Protein AF-T1EKI0-F1 (afdb_monomer_lite)

Foldseek 3Di:
DAFAEEEFAQPDALFQLSLVLQLVQVVVVCVVVVHDLLRYEYEYEYDFDDFLCPVLSVLLHNYYYYPVVDPDDDDYPHYDYTDYSCNGLLVVLLVPPFHPCLVVSLVSSCVSLVHDLPDDPPVFAFEEEEAFDDFDPRDPVCVRSDDPDTDPPVVVVVVVCVVPPDCRHYDYDYYNLSVDRPSVLLVSQSRGLEYEYEDGRSLVSLSNHAAQREYEYDYDPPDDDCSSVSSCVNRNYHYHD

pLDDT: mean 92.08, std 7.94, range [56.88, 98.5]

Secondary structure (DSSP, 8-state):
--SEEEEE--S-SS-HHHHHHHHHHHHHHHHHTT--GGGEEEEE-S-----TTTHHHHHHSSEEEEGGG--S----SEEEEPPPGGGSHHHHHTTSPPPTTHHHHHHHHHHHTT--------TT-EEEEEEP------STT-TT---SS--TTHHHHHHHHHHHS-TTTEEEEEE-GGGS-HHHHHHHHHH-SEEEEESSGGGGGGGGSPTT-EEEEE--TT----HHHHHHHHTT-EEE-

Radius of gyration: 18.93 Å; chains: 1; bounding box: 52×39×53 Å

Sequence (241 aa):
IDDFTIAVTRYEYANLYHSLTDWYNAFLLKEFFNKSSFEINILLVDAHPFGALDSVWSHLFNSTERLSTIPMKTFYKNLVWGILGYNSPLGISMSGVNPPLLEEFRKFFLDAYGLNETHSHGCTKFNILLIWRRDYLAHPRNPSGTVSRKIANEVGLLNYLKLKLPSNIFAIKDSQIDAFEMRDQLKYVLWSDILVGMHGAGLTHSMFLRKNAALIELSPNYYSGDHFKAISKWRNLVYNS

Structure (mmCIF, N/CA/C/O backbone):
data_AF-T1EKI0-F1
#
_entry.id   AF-T1EKI0-F1
#
loop_
_atom_site.group_PDB
_atom_site.id
_atom_site.type_symbol
_atom_site.label_atom_id
_atom_site.label_alt_id
_atom_site.label_comp_id
_atom_site.label_asym_id
_atom_site.label_entity_id
_atom_site.label_seq_id
_atom_site.pdbx_PDB_ins_code
_atom_site.Cartn_x
_atom_site.Cartn_y
_atom_site.Cartn_z
_atom_site.occupancy
_atom_site.B_iso_or_equiv
_atom_site.auth_seq_id
_atom_site.auth_comp_id
_atom_site.auth_asym_id
_atom_site.auth_atom_id
_atom_site.pdbx_PDB_model_num
ATOM 1 N N . ILE A 1 1 ? 20.386 -8.331 -21.295 1.00 84.50 1 ILE A N 1
ATOM 2 C CA . ILE A 1 1 ? 19.235 -8.841 -20.517 1.00 84.50 1 ILE A CA 1
ATOM 3 C C . ILE A 1 1 ? 18.073 -8.978 -21.483 1.00 84.50 1 ILE A C 1
ATOM 5 O O . ILE A 1 1 ? 17.711 -7.986 -22.113 1.00 84.50 1 ILE A O 1
ATOM 9 N N . ASP A 1 2 ? 17.585 -10.206 -21.662 1.00 88.81 2 ASP A N 1
ATOM 10 C CA . ASP A 1 2 ? 16.524 -10.522 -22.630 1.00 88.81 2 ASP A CA 1
ATOM 11 C C . ASP A 1 2 ? 15.119 -10.497 -22.015 1.00 88.81 2 ASP A C 1
ATOM 13 O O . ASP A 1 2 ? 14.147 -10.247 -22.734 1.00 88.81 2 ASP A O 1
ATOM 17 N N . ASP A 1 3 ? 15.031 -10.698 -20.699 1.00 93.12 3 ASP A N 1
ATOM 18 C CA . ASP A 1 3 ? 13.796 -10.619 -19.920 1.00 93.12 3 ASP A CA 1
ATOM 19 C C . ASP A 1 3 ? 13.101 -9.260 -20.068 1.00 93.12 3 ASP A C 1
ATOM 21 O O . ASP A 1 3 ? 13.716 -8.244 -20.410 1.00 93.12 3 ASP A O 1
ATOM 25 N N . PHE A 1 4 ? 11.801 -9.233 -19.776 1.00 97.50 4 PHE A N 1
ATOM 26 C CA . PHE A 1 4 ? 11.019 -8.006 -19.810 1.00 97.50 4 PHE A CA 1
ATOM 27 C C . PHE A 1 4 ? 11.321 -7.154 -18.573 1.00 97.50 4 PHE A C 1
ATOM 29 O O . PHE A 1 4 ? 11.139 -7.602 -17.443 1.00 97.50 4 PHE A O 1
ATOM 36 N N . THR A 1 5 ? 11.772 -5.916 -18.765 1.00 98.44 5 THR A N 1
ATOM 37 C CA . THR A 1 5 ? 12.125 -5.008 -17.668 1.00 98.44 5 THR A CA 1
ATOM 38 C C . THR A 1 5 ? 11.236 -3.771 -17.660 1.00 98.44 5 THR A C 1
ATOM 40 O O . THR A 1 5 ? 11.074 -3.102 -18.680 1.00 98.44 5 THR A O 1
ATOM 43 N N . ILE A 1 6 ? 10.707 -3.425 -16.486 1.00 98.50 6 ILE A N 1
ATOM 44 C CA . ILE A 1 6 ? 10.048 -2.140 -16.240 1.00 98.50 6 ILE A CA 1
ATOM 45 C C . ILE A 1 6 ? 11.032 -1.233 -15.498 1.00 98.50 6 ILE A C 1
ATOM 47 O O . ILE A 1 6 ? 11.444 -1.542 -14.380 1.00 98.50 6 ILE A O 1
ATOM 51 N N . ALA A 1 7 ? 11.397 -0.104 -16.106 1.00 98.25 7 ALA A N 1
ATOM 52 C CA . ALA A 1 7 ? 12.155 0.953 -15.444 1.00 98.25 7 ALA A CA 1
ATOM 53 C C . ALA A 1 7 ? 11.215 1.831 -14.609 1.00 98.25 7 ALA A C 1
ATOM 55 O O . ALA A 1 7 ? 10.332 2.485 -15.160 1.00 98.25 7 ALA A O 1
ATOM 56 N N . VAL A 1 8 ? 11.408 1.877 -13.294 1.00 98.00 8 VAL A N 1
ATOM 57 C CA . VAL A 1 8 ? 10.565 2.641 -12.365 1.00 98.00 8 VAL A CA 1
ATOM 58 C C . VAL A 1 8 ? 11.377 3.767 -11.734 1.00 98.00 8 VAL A C 1
ATOM 60 O O . VAL A 1 8 ? 12.358 3.524 -11.031 1.00 98.00 8 VAL A O 1
ATOM 63 N N . THR A 1 9 ? 10.946 5.009 -11.957 1.00 96.31 9 THR A N 1
ATOM 64 C CA . THR A 1 9 ? 11.417 6.171 -11.194 1.00 96.31 9 THR A CA 1
ATOM 65 C C . THR A 1 9 ? 10.450 6.398 -10.046 1.00 96.31 9 THR A C 1
ATOM 67 O O . THR A 1 9 ? 9.369 6.952 -10.259 1.00 96.31 9 THR A O 1
ATOM 70 N N . ARG A 1 10 ? 10.816 5.972 -8.835 1.00 94.69 10 ARG A N 1
ATOM 71 C CA . ARG A 1 10 ? 9.929 6.141 -7.680 1.00 94.69 10 ARG A CA 1
ATOM 72 C C . ARG A 1 10 ? 9.761 7.618 -7.359 1.00 94.69 10 ARG A C 1
ATOM 74 O O . ARG A 1 10 ? 10.753 8.345 -7.279 1.00 94.69 10 ARG A O 1
ATOM 81 N N . TYR A 1 11 ? 8.520 8.055 -7.157 1.00 88.50 11 TYR A N 1
ATOM 82 C CA . TYR A 1 11 ? 8.247 9.436 -6.739 1.00 88.50 11 TYR A CA 1
ATOM 83 C C . TYR A 1 11 ? 8.718 9.677 -5.298 1.00 88.50 11 TYR A C 1
ATOM 85 O O . TYR A 1 11 ? 9.310 10.705 -4.981 1.00 88.50 11 TYR A O 1
ATOM 93 N N . GLU A 1 12 ? 8.476 8.691 -4.439 1.00 89.00 12 GLU A N 1
ATOM 94 C CA . GLU A 1 12 ? 8.920 8.614 -3.051 1.00 89.00 12 GLU A CA 1
ATOM 95 C C . GLU A 1 12 ? 9.099 7.108 -2.717 1.00 89.00 12 GLU A C 1
ATOM 97 O O . GLU A 1 12 ? 8.673 6.260 -3.497 1.00 89.00 12 GLU A O 1
ATOM 102 N N . TYR A 1 13 ? 9.778 6.735 -1.632 1.00 91.50 13 TYR A N 1
ATOM 103 C CA . TYR A 1 13 ? 10.206 5.358 -1.343 1.00 91.50 13 TYR A CA 1
ATOM 104 C C . TYR A 1 13 ? 9.894 4.850 0.082 1.00 91.50 13 TYR A C 1
ATOM 106 O O . TYR A 1 13 ? 10.122 3.680 0.382 1.00 91.50 13 TYR A O 1
ATOM 114 N N . ALA A 1 14 ? 9.404 5.705 0.978 1.00 91.81 14 ALA A N 1
ATOM 115 C CA . ALA A 1 14 ? 9.119 5.401 2.381 1.00 91.81 14 ALA A CA 1
ATOM 116 C C . ALA A 1 14 ? 7.665 5.701 2.795 1.00 91.81 14 ALA A C 1
ATOM 118 O O . ALA A 1 14 ? 7.200 5.277 3.851 1.00 91.81 14 ALA A O 1
ATOM 119 N N . ASN A 1 15 ? 6.926 6.428 1.967 1.00 92.88 15 ASN A N 1
ATOM 120 C CA . ASN A 1 15 ? 5.521 6.736 2.108 1.00 92.88 15 ASN A CA 1
ATOM 121 C C . ASN A 1 15 ? 4.715 5.695 1.329 1.00 92.88 15 ASN A C 1
ATOM 123 O O . ASN A 1 15 ? 4.777 5.617 0.098 1.00 92.88 15 ASN A O 1
ATOM 127 N N . LEU A 1 16 ? 3.916 4.926 2.067 1.00 94.81 16 LEU A N 1
ATOM 128 C CA . LEU A 1 16 ? 3.104 3.846 1.516 1.00 94.81 16 LEU A CA 1
ATOM 129 C C . LEU A 1 16 ? 2.145 4.304 0.408 1.00 94.81 16 LEU A C 1
ATOM 131 O O . LEU A 1 16 ? 1.933 3.555 -0.536 1.00 94.81 16 LEU A O 1
ATOM 135 N N . TYR A 1 17 ? 1.595 5.520 0.480 1.00 93.69 17 TYR A N 1
ATOM 136 C CA . TYR A 1 17 ? 0.682 6.025 -0.551 1.00 93.69 17 TYR A CA 1
ATOM 137 C C . TYR A 1 17 ? 1.385 6.151 -1.909 1.00 93.69 17 TYR A C 1
ATOM 139 O O . TYR A 1 17 ? 0.896 5.668 -2.933 1.00 93.69 17 TYR A O 1
ATOM 147 N N . HIS A 1 18 ? 2.572 6.760 -1.912 1.00 93.94 18 HIS A N 1
ATOM 148 C CA . HIS A 1 18 ? 3.363 6.934 -3.128 1.00 93.94 18 HIS A CA 1
ATOM 149 C C . HIS A 1 18 ? 3.942 5.605 -3.619 1.00 93.94 18 HIS A C 1
ATOM 151 O O . HIS A 1 18 ? 3.839 5.305 -4.804 1.00 93.94 18 HIS A O 1
ATOM 157 N N . SER A 1 19 ? 4.435 4.764 -2.708 1.00 95.62 19 SER A N 1
ATOM 158 C CA . SER A 1 19 ? 4.972 3.445 -3.067 1.00 95.62 19 SER A CA 1
ATOM 159 C C . SER A 1 19 ? 3.895 2.536 -3.672 1.00 95.62 19 SER A C 1
ATOM 161 O O . SER A 1 19 ? 4.133 1.884 -4.685 1.00 95.62 19 SER A O 1
ATOM 163 N N . LEU A 1 20 ? 2.674 2.551 -3.121 1.00 96.38 20 LEU A N 1
ATOM 164 C CA . LEU A 1 20 ? 1.544 1.798 -3.671 1.00 96.38 20 LEU A CA 1
ATOM 165 C C . LEU A 1 20 ? 1.151 2.276 -5.066 1.00 96.38 20 LEU A C 1
ATOM 167 O O . LEU A 1 20 ? 0.775 1.462 -5.907 1.00 96.38 20 LEU A O 1
ATOM 171 N N . THR A 1 21 ? 1.286 3.574 -5.327 1.00 95.62 21 THR A N 1
ATOM 172 C CA . THR A 1 21 ? 1.059 4.136 -6.657 1.00 95.62 21 THR A CA 1
ATOM 173 C C . THR A 1 21 ? 2.047 3.568 -7.679 1.00 95.62 21 THR A C 1
ATOM 175 O O . THR A 1 21 ? 1.638 3.168 -8.769 1.00 95.62 21 THR A O 1
ATOM 178 N N . ASP A 1 22 ? 3.325 3.452 -7.313 1.00 96.88 22 ASP A N 1
ATOM 179 C CA . ASP A 1 22 ? 4.353 2.876 -8.184 1.00 96.88 22 ASP A CA 1
ATOM 180 C C . ASP A 1 22 ? 4.133 1.365 -8.412 1.00 96.88 22 ASP A C 1
ATOM 182 O O . ASP A 1 22 ? 4.240 0.891 -9.547 1.00 96.88 22 ASP A O 1
ATOM 186 N N . TRP A 1 23 ? 3.744 0.606 -7.378 1.00 97.81 23 TRP A N 1
ATOM 187 C CA . TRP A 1 23 ? 3.400 -0.820 -7.515 1.00 97.81 23 TRP A CA 1
ATOM 188 C C . TRP A 1 23 ? 2.185 -1.044 -8.413 1.00 97.81 23 TRP A C 1
ATOM 190 O O . TRP A 1 23 ? 2.196 -1.927 -9.271 1.00 97.81 23 TRP A O 1
ATOM 200 N N . TYR A 1 24 ? 1.146 -0.229 -8.239 1.00 97.75 24 TYR A N 1
ATOM 201 C CA . TYR A 1 24 ? -0.057 -0.279 -9.058 1.00 97.75 24 TYR A CA 1
ATOM 202 C C . TYR A 1 24 ? 0.251 0.042 -10.524 1.00 97.75 24 TYR A C 1
ATOM 204 O O . TYR A 1 24 ? -0.196 -0.664 -11.425 1.00 97.75 24 TYR A O 1
ATOM 212 N N . ASN A 1 25 ? 1.084 1.051 -10.779 1.00 97.38 25 ASN A N 1
ATOM 213 C CA . ASN A 1 25 ? 1.516 1.398 -12.130 1.00 97.38 25 ASN A CA 1
ATOM 214 C C . ASN A 1 25 ? 2.289 0.253 -12.806 1.00 97.38 25 ASN A C 1
ATOM 216 O O . ASN A 1 25 ? 2.043 -0.047 -13.975 1.00 97.38 25 ASN A O 1
ATOM 220 N N . ALA A 1 26 ? 3.195 -0.410 -12.081 1.00 98.00 26 ALA A N 1
ATOM 221 C CA . ALA A 1 26 ? 3.914 -1.575 -12.596 1.00 98.00 26 ALA A CA 1
ATOM 222 C C . ALA A 1 26 ? 2.970 -2.760 -12.872 1.00 98.00 26 ALA A C 1
ATOM 224 O O . ALA A 1 26 ? 3.105 -3.428 -13.897 1.00 98.00 26 ALA A O 1
ATOM 225 N N . PHE A 1 27 ? 1.972 -2.981 -12.009 1.00 98.38 27 PHE A N 1
ATOM 226 C CA . PHE A 1 27 ? 0.915 -3.967 -12.241 1.00 98.38 27 PHE A CA 1
ATOM 227 C C . PHE A 1 27 ? 0.103 -3.660 -13.509 1.00 98.38 27 PHE A C 1
ATOM 229 O O . PHE A 1 27 ? -0.121 -4.551 -14.321 1.00 98.38 27 PHE A O 1
ATOM 236 N N . LEU A 1 28 ? -0.281 -2.405 -13.748 1.00 98.06 28 LEU A N 1
ATOM 237 C CA . LEU A 1 28 ? -1.000 -2.053 -14.975 1.00 98.06 28 LEU A CA 1
ATOM 238 C C . LEU A 1 28 ? -0.175 -2.343 -16.234 1.00 98.06 28 LEU A C 1
ATOM 240 O O . LEU A 1 28 ? -0.728 -2.809 -17.225 1.00 98.06 28 LEU A O 1
ATOM 244 N N . LEU A 1 29 ? 1.141 -2.111 -16.201 1.00 97.94 29 LEU A N 1
ATOM 245 C CA . LEU A 1 29 ? 2.022 -2.473 -17.314 1.00 97.94 29 LEU A CA 1
ATOM 246 C C . LEU A 1 29 ? 2.148 -3.992 -17.475 1.00 97.94 29 LEU A C 1
ATOM 248 O O . LEU A 1 29 ? 2.128 -4.475 -18.606 1.00 97.94 29 LEU A O 1
ATOM 252 N N . LYS A 1 30 ? 2.216 -4.748 -16.372 1.00 97.75 30 LYS A N 1
ATOM 253 C CA . LYS A 1 30 ? 2.151 -6.218 -16.401 1.00 97.75 30 LYS A CA 1
ATOM 254 C C . LYS A 1 30 ? 0.900 -6.690 -17.155 1.00 97.75 30 LYS A C 1
ATOM 256 O O . LYS A 1 30 ? 1.019 -7.528 -18.049 1.00 97.75 30 LYS A O 1
ATOM 261 N N . GLU A 1 31 ? -0.271 -6.155 -16.814 1.00 98.00 31 GLU A N 1
ATOM 262 C CA . GLU A 1 31 ? -1.535 -6.508 -17.474 1.00 98.00 31 GLU A CA 1
ATOM 263 C C . GLU A 1 31 ? -1.562 -6.046 -18.936 1.00 98.00 31 GLU A C 1
ATOM 265 O O . GLU A 1 31 ? -1.892 -6.825 -19.827 1.00 98.00 31 GLU A O 1
ATOM 270 N N . PHE A 1 32 ? -1.139 -4.810 -19.210 1.00 97.38 32 PHE A N 1
ATOM 271 C CA . PHE A 1 32 ? -1.131 -4.235 -20.557 1.00 97.38 32 PHE A CA 1
ATOM 272 C C . PHE A 1 32 ? -0.269 -5.035 -21.542 1.00 97.38 32 PHE A C 1
ATOM 274 O O . PHE A 1 32 ? -0.680 -5.276 -22.675 1.00 97.38 32 PHE A O 1
ATOM 281 N N . PHE A 1 33 ? 0.915 -5.476 -21.111 1.00 97.44 33 PHE A N 1
ATOM 282 C CA . PHE A 1 33 ? 1.812 -6.296 -21.929 1.00 97.44 33 PHE A CA 1
ATOM 283 C C . PHE A 1 33 ? 1.509 -7.799 -21.855 1.00 97.44 33 PHE A C 1
ATOM 285 O O . PHE A 1 33 ? 2.233 -8.587 -22.467 1.00 97.44 33 PHE A O 1
ATOM 292 N N . ASN A 1 34 ? 0.452 -8.197 -21.137 1.00 97.19 34 ASN A N 1
ATOM 293 C CA . ASN A 1 34 ? 0.035 -9.584 -20.944 1.00 97.19 34 ASN A CA 1
ATOM 294 C C . ASN A 1 34 ? 1.197 -10.490 -20.491 1.00 97.19 34 ASN A C 1
ATOM 296 O O . ASN A 1 34 ? 1.498 -11.516 -21.106 1.00 97.19 34 ASN A O 1
ATOM 300 N N . LYS A 1 35 ? 1.895 -10.061 -19.435 1.00 97.19 35 LYS A N 1
ATOM 301 C CA . LYS A 1 35 ? 3.040 -10.770 -18.853 1.00 97.19 35 LYS A CA 1
ATOM 302 C C . LYS A 1 35 ? 2.704 -11.363 -17.490 1.00 97.19 35 LYS A C 1
ATOM 304 O O . LYS A 1 35 ? 1.906 -10.815 -16.723 1.00 97.19 35 LYS A O 1
ATOM 309 N N . SER A 1 36 ? 3.339 -12.482 -17.164 1.00 96.38 36 SER A N 1
ATOM 310 C CA . SER A 1 36 ? 3.380 -12.985 -15.794 1.00 96.38 36 SER A CA 1
ATOM 311 C C . SER A 1 36 ? 4.323 -12.126 -14.951 1.00 96.38 36 SER A C 1
ATOM 313 O O . SER A 1 36 ? 5.333 -11.633 -15.449 1.00 96.38 36 SER A O 1
ATOM 315 N N . SER A 1 37 ? 4.041 -11.960 -13.658 1.00 95.62 37 SER A N 1
ATOM 316 C CA . SER A 1 37 ? 4.942 -11.233 -12.750 1.00 95.62 37 SER A CA 1
ATOM 317 C C . SER A 1 37 ? 6.329 -11.874 -12.653 1.00 95.62 37 SER A C 1
ATOM 319 O O . SER A 1 37 ? 7.324 -11.163 -12.525 1.00 95.62 37 SER A O 1
ATOM 321 N N . PHE A 1 38 ? 6.401 -13.202 -12.782 1.00 94.56 38 PHE A N 1
ATOM 322 C CA . PHE A 1 38 ? 7.649 -13.973 -12.794 1.00 94.56 38 PHE A CA 1
ATOM 323 C C . PHE A 1 38 ? 8.476 -13.788 -14.079 1.00 94.56 38 PHE A C 1
ATOM 325 O O . PHE A 1 38 ? 9.613 -14.237 -14.141 1.00 94.56 38 PHE A O 1
ATOM 332 N N . GLU A 1 39 ? 7.937 -13.116 -15.099 1.00 95.81 39 GLU A N 1
ATOM 333 C CA . GLU A 1 39 ? 8.665 -12.766 -16.329 1.00 95.81 39 GLU A CA 1
ATOM 334 C C . GLU A 1 39 ? 9.153 -11.308 -16.333 1.00 95.81 39 GLU A C 1
ATOM 336 O O . GLU A 1 39 ? 9.769 -10.866 -17.305 1.00 95.81 39 GLU A O 1
ATOM 341 N N . ILE A 1 40 ? 8.835 -10.540 -15.285 1.00 98.12 40 ILE A N 1
ATOM 342 C CA . ILE A 1 40 ? 9.085 -9.101 -15.223 1.00 98.12 40 ILE A CA 1
ATOM 343 C C . ILE A 1 40 ? 10.163 -8.797 -14.192 1.00 98.12 40 ILE A C 1
ATOM 345 O O . ILE A 1 40 ? 10.008 -9.075 -13.004 1.00 98.12 40 ILE A O 1
ATOM 349 N N . ASN A 1 41 ? 11.215 -8.128 -14.644 1.00 97.94 41 ASN A N 1
ATOM 350 C CA . ASN A 1 41 ? 12.242 -7.546 -13.793 1.00 97.94 41 ASN A CA 1
ATOM 351 C C . ASN A 1 41 ? 11.943 -6.056 -13.561 1.00 97.94 41 ASN A C 1
ATOM 353 O O . ASN A 1 41 ? 11.543 -5.340 -14.481 1.00 97.94 41 ASN A O 1
ATOM 357 N N . ILE A 1 42 ? 12.168 -5.569 -12.346 1.00 98.31 42 ILE A N 1
ATOM 358 C CA . ILE A 1 42 ? 12.040 -4.150 -12.002 1.00 98.31 42 ILE A CA 1
ATOM 359 C C . ILE A 1 42 ? 13.427 -3.521 -11.960 1.00 98.31 42 ILE A C 1
ATOM 361 O O . ILE A 1 42 ? 14.305 -3.983 -11.235 1.00 98.31 42 ILE A O 1
ATOM 365 N N . LEU A 1 43 ? 13.617 -2.440 -12.713 1.00 97.94 43 LEU A N 1
ATOM 366 C CA . LEU A 1 43 ? 14.813 -1.610 -12.648 1.00 97.94 43 LEU A CA 1
ATOM 367 C C . LEU A 1 43 ? 14.460 -0.273 -11.996 1.00 97.94 43 LEU A C 1
ATOM 369 O O . LEU A 1 43 ? 13.804 0.569 -12.603 1.00 97.94 43 LEU A O 1
ATOM 373 N N . LEU A 1 44 ? 14.910 -0.055 -10.764 1.00 97.75 44 LEU A N 1
ATOM 374 C CA . LEU A 1 44 ? 14.749 1.220 -10.072 1.00 97.75 44 LEU A CA 1
ATOM 375 C C . LEU A 1 44 ? 15.776 2.223 -10.609 1.00 97.75 44 LEU A C 1
ATOM 377 O O . LEU A 1 44 ? 16.982 2.029 -10.452 1.00 97.75 44 LEU A O 1
ATOM 381 N N . VAL A 1 45 ? 15.305 3.299 -11.236 1.00 96.69 45 VAL A N 1
ATOM 382 C CA . VAL A 1 45 ? 16.138 4.305 -11.930 1.00 96.69 45 VAL A CA 1
ATOM 383 C C . VAL A 1 45 ? 16.232 5.638 -11.173 1.00 96.69 45 VAL A C 1
ATOM 385 O O . VAL A 1 45 ? 16.501 6.686 -11.755 1.00 96.69 45 VAL A O 1
ATOM 388 N N . ASP A 1 46 ? 16.018 5.606 -9.860 1.00 94.88 46 ASP A N 1
ATOM 389 C CA . ASP A 1 46 ? 16.152 6.750 -8.955 1.00 94.88 46 ASP A CA 1
ATOM 390 C C . ASP A 1 46 ? 17.352 6.613 -7.998 1.00 94.88 46 ASP A C 1
ATOM 392 O O . ASP A 1 46 ? 18.009 5.574 -7.922 1.00 94.88 46 ASP A O 1
ATOM 396 N N . ALA A 1 47 ? 17.631 7.683 -7.247 1.00 93.94 47 ALA A N 1
ATOM 397 C CA . ALA A 1 47 ? 18.717 7.756 -6.265 1.00 93.94 47 ALA A CA 1
ATOM 398 C C . ALA A 1 47 ? 18.214 7.763 -4.805 1.00 93.94 47 ALA A C 1
ATOM 400 O O . ALA A 1 47 ? 18.875 8.304 -3.910 1.00 93.94 47 ALA A O 1
ATOM 401 N N . HIS A 1 48 ? 17.020 7.227 -4.535 1.00 93.81 48 HIS A N 1
ATOM 402 C CA . HIS A 1 48 ? 16.548 7.078 -3.160 1.00 93.81 48 HIS A CA 1
ATOM 403 C C . HIS A 1 48 ? 17.361 6.009 -2.420 1.00 93.81 48 HIS A C 1
ATOM 405 O O . HIS A 1 48 ? 17.777 5.025 -3.035 1.00 93.81 48 HIS A O 1
ATOM 411 N N . PRO A 1 49 ? 17.590 6.150 -1.103 1.00 92.00 49 PRO A N 1
ATOM 412 C CA . PRO A 1 49 ? 18.227 5.096 -0.321 1.00 92.00 49 PRO A CA 1
ATOM 413 C C . PRO A 1 49 ? 17.335 3.845 -0.229 1.00 92.00 49 PRO A C 1
ATOM 415 O O . PRO A 1 49 ? 16.220 3.807 -0.755 1.00 92.00 49 PRO A O 1
ATOM 418 N N . PHE A 1 50 ? 17.844 2.791 0.410 1.00 90.38 50 PHE A N 1
ATOM 419 C CA . PHE A 1 50 ? 17.016 1.644 0.781 1.00 90.38 50 PHE A CA 1
ATOM 420 C C . PHE A 1 50 ? 16.002 2.045 1.858 1.00 90.38 50 PHE A C 1
ATOM 422 O O . PHE A 1 50 ? 16.329 2.819 2.764 1.00 90.38 50 PHE A O 1
ATOM 429 N N . GLY A 1 51 ? 14.776 1.541 1.733 1.00 89.75 51 GLY A N 1
ATOM 430 C CA . GLY A 1 51 ? 13.669 1.809 2.652 1.00 89.75 51 GLY A CA 1
ATOM 431 C C . GLY A 1 51 ? 12.889 0.543 3.004 1.00 89.75 51 GLY A C 1
ATOM 432 O O . GLY A 1 51 ? 13.038 -0.488 2.351 1.00 89.75 51 GLY A O 1
ATOM 433 N N . ALA A 1 52 ? 12.031 0.634 4.022 1.00 90.00 52 ALA A N 1
ATOM 434 C CA . ALA A 1 52 ? 11.253 -0.502 4.534 1.00 90.00 52 ALA A CA 1
ATOM 435 C C . ALA A 1 52 ? 10.276 -1.111 3.506 1.00 90.00 52 ALA A C 1
ATOM 437 O O . ALA A 1 52 ? 9.834 -2.244 3.663 1.00 90.00 52 ALA A O 1
ATOM 438 N N . LEU A 1 53 ? 9.940 -0.370 2.448 1.00 94.69 53 LEU A N 1
ATOM 439 C CA . LEU A 1 53 ? 8.995 -0.794 1.413 1.00 94.69 53 LEU A CA 1
ATOM 440 C C . LEU A 1 53 ? 9.680 -1.427 0.188 1.00 94.69 53 LEU A C 1
ATOM 442 O O . LEU A 1 53 ? 8.994 -1.913 -0.709 1.00 94.69 53 LEU A O 1
ATOM 446 N N . ASP A 1 54 ? 11.017 -1.462 0.139 1.00 94.44 54 ASP A N 1
ATOM 447 C CA . ASP A 1 54 ? 11.753 -2.007 -1.010 1.00 94.44 54 ASP A CA 1
ATOM 448 C C . ASP A 1 54 ? 11.513 -3.510 -1.202 1.00 94.44 54 ASP A C 1
ATOM 450 O O . ASP A 1 54 ? 11.446 -3.979 -2.339 1.00 94.44 54 ASP A O 1
ATOM 454 N N . SER A 1 55 ? 11.344 -4.259 -0.106 1.00 94.94 55 SER A N 1
ATOM 455 C CA . SER A 1 55 ? 11.129 -5.711 -0.138 1.00 94.94 55 SER A CA 1
ATOM 456 C C . SER A 1 55 ? 9.848 -6.106 -0.875 1.00 94.94 55 SER A C 1
ATOM 458 O O . SER A 1 55 ? 9.732 -7.235 -1.342 1.00 94.94 55 SER A O 1
ATOM 460 N N . VAL A 1 56 ? 8.887 -5.192 -1.025 1.00 97.75 56 VAL A N 1
ATOM 461 C CA . VAL A 1 56 ? 7.629 -5.455 -1.731 1.00 97.75 56 VAL A CA 1
ATOM 462 C C . VAL A 1 56 ? 7.8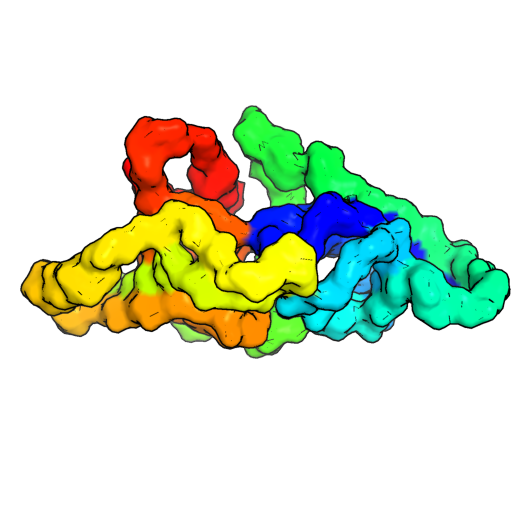71 -5.746 -3.211 1.00 97.75 56 VAL A C 1
ATOM 464 O O . VAL A 1 56 ? 7.233 -6.635 -3.768 1.00 97.75 56 VAL A O 1
ATOM 467 N N . TRP A 1 57 ? 8.831 -5.071 -3.848 1.00 97.69 57 TRP A N 1
ATOM 468 C CA . TRP A 1 57 ? 9.096 -5.258 -5.277 1.00 97.69 57 TRP A CA 1
ATOM 469 C C . TRP A 1 57 ? 9.470 -6.700 -5.630 1.00 97.69 57 TRP A C 1
ATOM 471 O O . TRP A 1 57 ? 8.951 -7.235 -6.608 1.00 97.69 57 TRP A O 1
ATOM 481 N N . SER A 1 58 ? 10.290 -7.350 -4.800 1.00 95.44 58 SER A N 1
ATOM 482 C CA . SER A 1 58 ? 10.703 -8.744 -5.003 1.00 95.44 58 SER A CA 1
ATOM 483 C C . SER A 1 58 ? 9.637 -9.772 -4.623 1.00 95.44 58 SER A C 1
ATOM 485 O O . SER A 1 58 ? 9.766 -10.936 -4.985 1.00 95.44 58 SER A O 1
ATOM 487 N N . HIS A 1 59 ? 8.585 -9.370 -3.902 1.00 96.81 59 HIS A N 1
ATOM 488 C CA . HIS A 1 59 ? 7.407 -10.218 -3.708 1.00 96.81 59 HIS A CA 1
ATOM 489 C C . HIS A 1 59 ? 6.458 -10.128 -4.908 1.00 96.81 59 HIS A C 1
ATOM 491 O O . HIS A 1 59 ? 5.846 -11.123 -5.285 1.00 96.81 59 HIS A O 1
ATOM 497 N N . LEU A 1 60 ? 6.324 -8.938 -5.503 1.00 98.25 60 LEU A N 1
ATOM 498 C CA . LEU A 1 60 ? 5.394 -8.699 -6.606 1.00 98.25 60 LEU A CA 1
ATOM 499 C C . LEU A 1 60 ? 5.936 -9.147 -7.966 1.00 98.25 60 LEU A C 1
ATOM 501 O O . LEU A 1 60 ? 5.147 -9.541 -8.820 1.00 98.25 60 LEU A O 1
ATOM 505 N N . PHE A 1 61 ? 7.247 -9.072 -8.191 1.00 98.31 61 PHE A N 1
ATOM 506 C CA . PHE A 1 61 ? 7.875 -9.302 -9.495 1.00 98.31 61 PHE A CA 1
ATOM 507 C C . PHE A 1 61 ? 9.106 -10.205 -9.380 1.00 98.31 61 PHE A C 1
ATOM 509 O O . PHE A 1 61 ? 9.636 -10.410 -8.291 1.00 98.31 61 PHE A O 1
ATOM 516 N N . ASN A 1 62 ? 9.570 -10.737 -10.514 1.00 97.44 62 ASN A N 1
ATOM 517 C CA . ASN A 1 62 ? 10.651 -11.725 -10.575 1.00 97.44 62 ASN A CA 1
ATOM 518 C C . ASN A 1 62 ? 11.943 -11.265 -9.890 1.00 97.44 62 ASN A C 1
ATOM 520 O O . ASN A 1 62 ? 12.566 -12.008 -9.136 1.00 97.44 62 ASN A O 1
ATOM 524 N N . SER A 1 63 ? 12.369 -10.038 -10.179 1.00 96.00 63 SER A N 1
ATOM 525 C CA . SER A 1 63 ? 13.577 -9.469 -9.592 1.00 96.00 63 SER A CA 1
ATOM 526 C C . SER A 1 63 ? 13.491 -7.954 -9.506 1.00 96.00 63 SER A C 1
ATOM 528 O O . SER A 1 63 ? 12.660 -7.311 -10.152 1.00 96.00 63 SER A O 1
ATOM 530 N N . THR A 1 64 ? 14.344 -7.366 -8.673 1.00 96.75 64 THR A N 1
ATOM 531 C CA . THR A 1 64 ? 14.467 -5.915 -8.542 1.00 96.75 64 THR A CA 1
ATOM 532 C C . THR A 1 64 ? 15.934 -5.542 -8.450 1.00 96.75 64 THR A C 1
ATOM 534 O O . THR A 1 64 ? 16.646 -6.012 -7.567 1.00 96.75 64 THR A O 1
ATOM 537 N N . GLU A 1 65 ? 16.372 -4.677 -9.354 1.00 95.19 65 GLU A N 1
ATOM 538 C CA . GLU A 1 65 ? 17.726 -4.142 -9.406 1.00 95.19 65 GLU A CA 1
ATOM 539 C C . GLU A 1 65 ? 17.670 -2.612 -9.382 1.00 95.19 65 GLU A C 1
ATOM 541 O O . GLU A 1 65 ? 16.689 -1.998 -9.802 1.00 95.19 65 GLU A O 1
ATOM 546 N N . ARG A 1 66 ? 18.722 -1.970 -8.874 1.00 96.19 66 ARG A N 1
ATOM 547 C CA . ARG A 1 66 ? 18.866 -0.513 -8.905 1.00 96.19 66 ARG A CA 1
ATOM 548 C C . ARG A 1 66 ? 19.850 -0.138 -10.001 1.00 96.19 66 ARG A C 1
ATOM 550 O O . ARG A 1 66 ? 20.917 -0.727 -10.108 1.00 96.19 66 ARG A O 1
ATOM 557 N N . LEU A 1 67 ? 19.552 0.912 -10.759 1.00 95.38 67 LEU A N 1
ATOM 558 C CA . LEU A 1 67 ? 20.448 1.413 -11.803 1.00 95.38 67 LEU A CA 1
ATOM 559 C C . LEU A 1 67 ? 21.856 1.710 -11.258 1.00 95.38 67 LEU A C 1
ATOM 561 O O . LEU A 1 67 ? 22.849 1.454 -11.930 1.00 95.38 67 LEU A O 1
ATOM 565 N N . SER A 1 68 ? 21.948 2.189 -10.013 1.00 93.44 68 SER A N 1
ATOM 566 C CA . SER A 1 68 ? 23.214 2.491 -9.339 1.00 93.44 68 SER A CA 1
ATOM 567 C C . SER A 1 68 ? 24.081 1.268 -9.016 1.00 93.44 68 SER A C 1
ATOM 569 O O . SER A 1 68 ? 25.243 1.448 -8.668 1.00 93.44 68 SER A O 1
ATOM 571 N N . THR A 1 69 ? 23.539 0.046 -9.061 1.00 93.69 69 THR A N 1
ATOM 572 C CA . THR A 1 69 ? 24.292 -1.186 -8.767 1.00 93.69 69 THR A CA 1
ATOM 573 C C . THR A 1 69 ? 24.826 -1.871 -10.020 1.00 93.69 69 THR A C 1
ATOM 575 O O . THR A 1 69 ? 25.585 -2.828 -9.899 1.00 93.69 69 THR A O 1
ATOM 578 N N . ILE A 1 70 ? 24.472 -1.380 -11.212 1.00 93.62 70 ILE A N 1
ATOM 579 C CA . ILE A 1 70 ? 24.894 -1.961 -12.486 1.00 93.62 70 ILE A CA 1
ATOM 580 C C . ILE A 1 70 ? 26.355 -1.558 -12.764 1.00 93.62 70 ILE A C 1
ATOM 582 O O . ILE A 1 70 ? 26.636 -0.376 -12.977 1.00 93.62 70 ILE A O 1
ATOM 586 N N . PRO A 1 71 ? 27.308 -2.510 -12.790 1.00 90.38 71 PRO A N 1
ATOM 587 C CA . PRO A 1 71 ? 28.738 -2.192 -12.789 1.00 90.38 71 PRO A CA 1
ATOM 588 C C . PRO A 1 71 ? 29.286 -1.810 -14.169 1.00 90.38 71 PRO A C 1
ATOM 590 O O . PRO A 1 71 ? 30.361 -1.223 -14.276 1.00 90.38 71 PRO A O 1
ATOM 593 N N . MET A 1 72 ? 28.584 -2.179 -15.240 1.00 93.75 72 MET A N 1
ATOM 594 C CA . MET A 1 72 ? 29.032 -1.998 -16.619 1.00 93.75 72 MET A CA 1
ATOM 595 C C . MET A 1 72 ? 27.866 -1.626 -17.528 1.00 93.75 72 MET A C 1
ATOM 597 O O . MET A 1 72 ? 26.707 -1.749 -17.153 1.00 93.75 72 MET A O 1
ATOM 601 N N . LYS A 1 73 ? 28.161 -1.170 -18.747 1.00 93.00 73 LYS A N 1
ATOM 602 C CA . LYS A 1 73 ? 27.119 -0.859 -19.732 1.00 93.00 73 LYS A CA 1
ATOM 603 C C . LYS A 1 73 ? 26.277 -2.111 -19.998 1.00 93.00 73 LYS A C 1
ATOM 605 O O . LYS A 1 73 ? 26.785 -3.083 -20.549 1.00 93.00 73 LYS A O 1
ATOM 610 N N . THR A 1 74 ? 24.997 -2.055 -19.643 1.00 93.81 74 THR A N 1
ATOM 611 C CA . THR A 1 74 ? 24.053 -3.166 -19.797 1.00 93.81 74 THR A CA 1
ATOM 612 C C . THR A 1 74 ? 23.038 -2.832 -20.880 1.00 93.81 74 THR A C 1
ATOM 614 O O . THR A 1 74 ? 22.453 -1.751 -20.891 1.00 93.81 74 THR A O 1
ATOM 617 N N . PHE A 1 75 ? 22.821 -3.775 -21.795 1.00 95.00 75 PHE A N 1
ATOM 618 C CA . PHE A 1 75 ? 21.789 -3.688 -22.823 1.00 95.00 75 PHE A CA 1
ATOM 619 C C . PHE A 1 75 ? 20.534 -4.455 -22.385 1.00 95.00 75 PHE A C 1
ATOM 621 O O . PHE A 1 75 ? 20.615 -5.637 -22.026 1.00 95.00 75 PHE A O 1
ATOM 628 N N . TYR A 1 76 ? 19.381 -3.791 -22.448 1.00 95.69 76 TYR A N 1
ATOM 629 C CA . TYR A 1 76 ? 18.065 -4.374 -22.187 1.00 95.69 76 TYR A CA 1
ATOM 630 C C . TYR A 1 76 ? 17.320 -4.516 -23.510 1.00 95.69 76 TYR A C 1
ATOM 632 O O . TYR A 1 76 ? 17.061 -3.521 -24.183 1.00 95.69 76 TYR A O 1
ATOM 640 N N . LYS A 1 77 ? 16.980 -5.751 -23.884 1.00 95.75 77 LYS A N 1
ATOM 641 C CA . LYS A 1 77 ? 16.268 -6.030 -25.136 1.00 95.75 77 LYS A CA 1
ATOM 642 C C . LYS A 1 77 ? 14.816 -5.558 -25.084 1.00 95.75 77 LYS A C 1
ATOM 644 O O . LYS A 1 77 ? 14.305 -5.052 -26.077 1.00 95.75 77 LYS A O 1
ATOM 649 N N . ASN A 1 78 ? 14.175 -5.714 -23.925 1.00 96.50 78 ASN A N 1
ATOM 650 C CA . ASN A 1 78 ? 12.784 -5.351 -23.681 1.00 96.50 78 ASN A CA 1
ATOM 651 C C . ASN A 1 78 ? 12.711 -4.458 -22.439 1.00 96.50 78 ASN A C 1
ATOM 653 O O . ASN A 1 78 ? 12.641 -4.956 -21.319 1.00 96.50 78 ASN A O 1
ATOM 657 N N . LEU A 1 79 ? 12.753 -3.141 -22.638 1.00 97.38 79 LEU A N 1
ATOM 658 C CA . LEU A 1 79 ? 12.653 -2.156 -21.563 1.00 97.38 79 LEU A CA 1
ATOM 659 C C . LEU A 1 79 ? 11.451 -1.249 -21.801 1.00 97.38 79 LEU A C 1
ATOM 661 O O . LEU A 1 79 ? 11.326 -0.656 -22.873 1.00 97.38 79 LEU A O 1
ATOM 665 N N . VAL A 1 80 ? 10.603 -1.099 -20.788 1.00 97.75 80 VAL A N 1
ATOM 666 C CA . VAL A 1 80 ? 9.496 -0.138 -20.800 1.00 97.75 80 VAL A CA 1
ATOM 667 C C . VAL A 1 80 ? 9.615 0.832 -19.636 1.00 97.75 80 VAL A C 1
ATOM 669 O O . VAL A 1 80 ? 10.054 0.467 -18.546 1.00 97.75 80 VAL A O 1
ATOM 672 N N . TRP A 1 81 ? 9.219 2.080 -19.866 1.00 97.12 81 TRP A N 1
ATOM 673 C CA . TRP A 1 81 ? 9.189 3.096 -18.822 1.00 97.12 81 TRP A CA 1
ATOM 674 C C . TRP A 1 81 ? 7.907 2.977 -18.003 1.00 97.12 81 TRP A C 1
ATOM 676 O O . TRP A 1 81 ? 6.803 2.967 -18.548 1.00 97.12 81 TRP A O 1
ATOM 686 N N . GLY A 1 82 ? 8.071 2.898 -16.686 1.00 95.75 82 GLY A N 1
ATOM 687 C CA . GLY A 1 82 ? 6.995 2.946 -15.712 1.00 95.75 82 GLY A CA 1
ATOM 688 C C . GLY A 1 82 ? 6.220 4.257 -15.789 1.00 95.75 82 GLY A C 1
ATOM 689 O O . GLY A 1 82 ? 6.782 5.322 -16.058 1.00 95.75 82 GLY A O 1
ATOM 690 N N . ILE A 1 83 ? 4.920 4.189 -15.507 1.00 93.69 83 ILE A N 1
ATOM 691 C CA . ILE A 1 83 ? 4.104 5.389 -15.317 1.00 93.69 83 ILE A CA 1
ATOM 692 C C . ILE A 1 83 ? 4.621 6.104 -14.063 1.00 93.69 83 ILE A C 1
ATOM 694 O O . ILE A 1 83 ? 4.720 5.498 -12.996 1.00 93.69 83 ILE A O 1
ATOM 698 N N . LEU A 1 84 ? 4.940 7.392 -14.183 1.00 89.12 84 LEU A N 1
ATOM 699 C CA . LEU A 1 84 ? 5.372 8.201 -13.043 1.00 89.12 84 LEU A CA 1
ATOM 700 C C . LEU A 1 84 ? 4.228 8.350 -12.035 1.00 89.12 84 LEU A C 1
ATOM 702 O O . LEU A 1 84 ? 3.081 8.536 -12.439 1.00 89.12 84 LEU A O 1
ATOM 706 N N . GLY A 1 85 ? 4.534 8.312 -10.735 1.00 82.44 85 GLY A N 1
ATOM 707 C CA . GLY A 1 85 ? 3.519 8.289 -9.674 1.00 82.44 85 GLY A CA 1
ATOM 708 C C . GLY A 1 85 ? 2.428 9.363 -9.804 1.00 82.44 85 GLY A C 1
ATOM 709 O O . GLY A 1 85 ? 1.244 9.059 -9.692 1.00 82.44 85 GLY A O 1
ATOM 710 N N . TYR A 1 86 ? 2.787 10.605 -10.143 1.00 81.44 86 TYR A N 1
ATOM 711 C CA . TYR A 1 86 ? 1.822 11.705 -10.316 1.00 81.44 86 TYR A CA 1
ATOM 712 C C . TYR A 1 86 ? 0.931 11.583 -11.567 1.00 81.44 86 TYR A C 1
ATOM 714 O O . TYR A 1 86 ? -0.132 12.193 -11.618 1.00 81.44 86 TYR A O 1
ATOM 722 N N . ASN A 1 87 ? 1.334 10.773 -12.549 1.00 89.19 87 ASN A N 1
ATOM 723 C CA . ASN A 1 87 ? 0.546 10.442 -13.740 1.00 89.19 87 ASN A CA 1
ATOM 724 C C . ASN A 1 87 ? -0.243 9.136 -13.568 1.00 89.19 87 ASN A C 1
ATOM 726 O O . ASN A 1 87 ? -0.846 8.646 -14.524 1.00 89.19 87 ASN A O 1
ATOM 730 N N . SER A 1 88 ? -0.221 8.536 -12.374 1.00 91.31 88 SER A N 1
ATOM 731 C CA . SER A 1 88 ? -0.954 7.305 -12.117 1.00 91.31 88 SER A CA 1
ATOM 732 C C . SER A 1 88 ? -2.458 7.504 -12.305 1.00 91.31 88 SER A C 1
ATOM 734 O O . SER A 1 88 ? -3.007 8.519 -11.855 1.00 91.31 88 SER A O 1
ATOM 736 N N . PRO A 1 89 ? -3.170 6.495 -12.841 1.00 90.94 89 PRO A N 1
ATOM 737 C CA . PRO A 1 89 ? -4.624 6.487 -12.818 1.00 90.94 89 PRO A CA 1
ATOM 738 C C . PRO A 1 89 ? -5.212 6.659 -11.411 1.00 90.94 89 PRO A C 1
ATOM 740 O O . PRO A 1 89 ? -6.310 7.195 -11.306 1.00 90.94 89 PRO A O 1
ATOM 743 N N . LEU A 1 90 ? -4.504 6.282 -10.333 1.00 89.50 90 LEU A N 1
ATOM 744 C CA . LEU A 1 90 ? -4.959 6.535 -8.956 1.00 89.50 90 LEU A CA 1
ATOM 745 C C . LEU A 1 90 ? -5.067 8.035 -8.644 1.00 89.50 90 LEU A C 1
ATOM 747 O O . LEU A 1 90 ? -6.025 8.453 -7.999 1.00 89.50 90 LEU A O 1
ATOM 751 N N . GLY A 1 91 ? -4.134 8.853 -9.142 1.00 83.06 91 GLY A N 1
ATOM 752 C CA . GLY A 1 91 ? -4.173 10.307 -8.973 1.00 83.06 91 GLY A CA 1
ATOM 753 C C . GLY A 1 91 ? -5.351 10.939 -9.716 1.00 83.06 91 GLY A C 1
ATOM 754 O O . GLY A 1 91 ? -6.105 11.714 -9.137 1.00 83.06 91 GLY A O 1
ATOM 755 N N . ILE A 1 92 ? -5.576 10.539 -10.972 1.00 71.94 92 ILE A N 1
ATOM 756 C CA . ILE A 1 92 ? -6.718 11.006 -11.785 1.00 71.94 92 ILE A CA 1
ATOM 757 C C . ILE A 1 92 ? -8.053 10.556 -11.173 1.00 71.94 92 ILE A C 1
ATOM 759 O O . ILE A 1 92 ? -9.040 11.292 -11.176 1.00 71.94 92 ILE A O 1
ATOM 763 N N . SER A 1 93 ? -8.086 9.354 -10.598 1.00 72.56 93 SER A N 1
ATOM 764 C CA . SER A 1 93 ? -9.278 8.776 -9.970 1.00 72.56 93 SER A CA 1
ATOM 765 C C . SER A 1 93 ? -9.755 9.557 -8.742 1.00 72.56 93 SER A C 1
ATOM 767 O O . SER A 1 93 ? -10.920 9.449 -8.349 1.00 72.56 93 SER A O 1
ATOM 769 N N . MET A 1 94 ? -8.900 10.409 -8.161 1.00 74.56 94 MET A N 1
ATOM 770 C CA . MET A 1 94 ? -9.312 11.350 -7.116 1.00 74.56 94 MET A CA 1
ATOM 771 C C . MET A 1 94 ? -10.354 12.362 -7.620 1.00 74.56 94 MET A C 1
ATOM 773 O O . MET A 1 94 ? -11.133 12.880 -6.826 1.00 74.56 94 MET A O 1
ATOM 777 N N . SER A 1 95 ? -10.438 12.590 -8.935 1.00 68.44 95 SER A N 1
ATOM 778 C CA . SER A 1 95 ? -11.458 13.428 -9.580 1.00 68.44 95 SER A CA 1
ATOM 779 C C . SER A 1 95 ? -12.775 12.692 -9.874 1.00 68.44 95 SER A C 1
ATOM 781 O O . SER A 1 95 ? -13.643 13.232 -10.556 1.00 68.44 95 SER A O 1
ATOM 783 N N . GLY A 1 96 ? -12.959 11.472 -9.351 1.00 70.44 96 GLY A N 1
ATOM 784 C CA . GLY A 1 96 ? -14.248 10.770 -9.348 1.00 70.44 96 GLY A CA 1
ATOM 785 C C . GLY A 1 96 ? -14.386 9.612 -10.338 1.00 70.44 96 GLY A C 1
ATOM 786 O O . GLY A 1 96 ? -15.455 9.001 -10.379 1.00 70.44 96 GLY A O 1
ATOM 787 N N . VAL A 1 97 ? -13.329 9.285 -11.081 1.00 80.44 97 VAL A N 1
ATOM 788 C CA . VAL A 1 97 ? -13.245 8.083 -11.925 1.00 80.44 97 VAL A CA 1
ATOM 789 C C . VAL A 1 97 ? -12.769 6.905 -11.069 1.00 80.44 97 VAL A C 1
ATOM 791 O O . VAL A 1 97 ? -11.950 7.092 -10.177 1.00 80.44 97 VAL A O 1
ATOM 794 N N . ASN A 1 98 ? -13.289 5.698 -11.298 1.00 86.06 98 ASN A N 1
ATOM 795 C CA . ASN A 1 98 ? -12.762 4.507 -10.627 1.00 86.06 98 ASN A CA 1
ATOM 796 C C . ASN A 1 98 ? -11.458 4.056 -11.307 1.00 86.06 98 ASN A C 1
ATOM 798 O O . ASN A 1 98 ? -11.437 3.971 -12.539 1.00 86.06 98 ASN A O 1
ATOM 802 N N . PRO A 1 99 ? -10.402 3.713 -10.549 1.00 92.25 99 PRO A N 1
ATOM 803 C CA . PRO A 1 99 ? -9.184 3.181 -11.136 1.00 92.25 99 PRO A CA 1
ATOM 804 C C . PRO A 1 99 ? -9.450 1.844 -11.846 1.00 92.25 99 PRO A C 1
ATOM 806 O O . PRO A 1 99 ? -10.198 1.013 -11.317 1.00 92.25 99 PRO A O 1
ATOM 809 N N . PRO A 1 100 ? -8.849 1.604 -13.023 1.00 94.38 100 PRO A N 1
ATOM 810 C CA . PRO A 1 100 ? -8.988 0.331 -13.722 1.00 94.38 100 PRO A CA 1
ATOM 811 C C . PRO A 1 100 ? -8.340 -0.819 -12.939 1.00 94.38 100 PRO A C 1
ATOM 813 O O . PRO A 1 100 ? -7.292 -0.649 -12.336 1.00 94.38 100 PRO A O 1
ATOM 816 N N . LEU A 1 101 ? -8.914 -2.020 -13.003 1.00 96.25 101 LEU A N 1
ATOM 817 C CA . LEU A 1 101 ? -8.291 -3.243 -12.470 1.00 96.25 101 LEU A CA 1
ATOM 818 C C . LEU A 1 101 ? -7.918 -3.187 -10.971 1.00 96.25 101 LEU A C 1
ATOM 820 O O . LEU A 1 101 ? -6.949 -3.808 -10.532 1.00 96.25 101 LEU A O 1
ATOM 824 N N . LEU A 1 102 ? -8.646 -2.406 -10.166 1.00 94.56 102 LEU A N 1
ATOM 825 C CA . LEU A 1 102 ? -8.292 -2.185 -8.761 1.00 94.56 102 LEU A CA 1
ATOM 826 C C . LEU A 1 102 ? -8.433 -3.449 -7.899 1.00 94.56 102 LEU A C 1
ATOM 828 O O . LEU A 1 102 ? -7.608 -3.700 -7.019 1.00 94.56 102 LEU A O 1
ATOM 832 N N . GLU A 1 103 ? -9.476 -4.249 -8.133 1.00 94.88 103 GLU A N 1
ATOM 833 C CA . GLU A 1 103 ? -9.679 -5.502 -7.395 1.00 94.88 103 GLU A CA 1
ATOM 834 C C . GLU A 1 103 ? -8.676 -6.573 -7.834 1.00 94.88 103 GLU A C 1
ATOM 836 O O . GLU A 1 103 ? -8.196 -7.345 -7.005 1.00 94.88 103 GLU A O 1
ATOM 841 N N . GLU A 1 104 ? -8.305 -6.584 -9.111 1.00 97.19 104 GLU A N 1
ATOM 842 C CA . GLU A 1 104 ? -7.271 -7.437 -9.682 1.00 97.19 104 GLU A CA 1
ATOM 843 C C . GLU A 1 104 ? -5.899 -7.076 -9.113 1.00 97.19 104 GLU A C 1
ATOM 845 O O . GLU A 1 104 ? -5.179 -7.972 -8.680 1.00 97.19 104 GLU A O 1
ATOM 850 N N . PHE A 1 105 ? -5.570 -5.782 -9.011 1.00 97.81 105 PHE A N 1
ATOM 851 C CA . PHE A 1 105 ? -4.350 -5.320 -8.346 1.00 97.81 105 PHE A CA 1
ATOM 852 C C . PHE A 1 105 ? -4.312 -5.771 -6.890 1.00 97.81 105 PHE A C 1
ATOM 854 O O . PHE A 1 105 ? -3.314 -6.324 -6.426 1.00 97.81 105 PHE A O 1
ATOM 861 N N . ARG A 1 106 ? -5.412 -5.567 -6.158 1.00 96.62 106 ARG A N 1
ATOM 862 C CA . ARG A 1 106 ? -5.515 -6.020 -4.773 1.00 96.62 106 ARG A CA 1
ATOM 863 C C . ARG A 1 106 ? -5.296 -7.527 -4.675 1.00 96.62 106 ARG A C 1
ATOM 865 O O . ARG A 1 106 ? -4.531 -7.965 -3.820 1.00 96.62 106 ARG A O 1
ATOM 872 N N . LYS A 1 107 ? -5.966 -8.314 -5.520 1.00 96.50 107 LYS A N 1
ATOM 873 C CA . LYS A 1 107 ? -5.823 -9.771 -5.537 1.00 96.50 107 LYS A CA 1
ATOM 874 C C . LYS A 1 107 ? -4.381 -10.177 -5.835 1.00 96.50 107 LYS A C 1
ATOM 876 O O . LYS A 1 107 ? -3.820 -10.951 -5.073 1.00 96.50 107 LYS A O 1
ATOM 881 N N . PHE A 1 108 ? -3.777 -9.605 -6.873 1.00 97.81 108 PHE A N 1
ATOM 882 C CA . PHE A 1 108 ? -2.374 -9.805 -7.231 1.00 97.81 108 PHE A CA 1
ATOM 883 C C . PHE A 1 108 ? -1.441 -9.558 -6.038 1.00 97.81 108 PHE A C 1
ATOM 885 O O . PHE A 1 108 ? -0.590 -10.390 -5.729 1.00 97.81 108 PHE A O 1
ATOM 892 N N . PHE A 1 109 ? -1.650 -8.453 -5.322 1.00 98.06 109 PHE A N 1
ATOM 893 C CA . PHE A 1 109 ? -0.840 -8.093 -4.164 1.00 98.06 109 PHE A CA 1
ATOM 894 C C . PHE A 1 109 ? -1.007 -9.085 -3.006 1.00 98.06 109 PHE A C 1
ATOM 896 O O . PHE A 1 109 ? -0.026 -9.508 -2.403 1.00 98.06 109 PHE A O 1
ATOM 903 N N . LEU A 1 110 ? -2.242 -9.474 -2.679 1.00 97.38 110 LEU A N 1
ATOM 904 C CA . LEU A 1 110 ? -2.506 -10.423 -1.594 1.00 97.38 110 LEU A CA 1
ATOM 905 C C . LEU A 1 110 ? -1.995 -11.834 -1.925 1.00 97.38 110 LEU A C 1
ATOM 907 O O . LEU A 1 110 ? -1.387 -12.479 -1.064 1.00 97.38 110 LEU A O 1
ATOM 911 N N . ASP A 1 111 ? -2.175 -12.278 -3.170 1.00 96.75 111 ASP A N 1
ATOM 912 C CA . ASP A 1 111 ? -1.693 -13.569 -3.668 1.00 96.75 111 ASP A CA 1
ATOM 913 C C . ASP A 1 111 ? -0.158 -13.650 -3.591 1.00 96.75 111 ASP A C 1
ATOM 915 O O . ASP A 1 111 ? 0.375 -14.670 -3.153 1.00 96.75 111 ASP A O 1
ATOM 919 N N . ALA A 1 112 ? 0.558 -12.561 -3.910 1.00 97.25 112 ALA A N 1
ATOM 920 C CA . ALA A 1 112 ? 2.018 -12.476 -3.783 1.00 97.25 112 ALA A CA 1
ATOM 921 C C . ALA A 1 112 ? 2.524 -12.712 -2.344 1.00 97.25 112 ALA A C 1
ATOM 923 O O . ALA A 1 112 ? 3.642 -13.181 -2.135 1.00 97.25 112 ALA A O 1
ATOM 924 N N . TYR A 1 113 ? 1.685 -12.450 -1.336 1.00 97.31 113 TYR A N 1
ATOM 925 C CA . TYR A 1 113 ? 1.975 -12.725 0.076 1.00 97.31 113 TYR A CA 1
ATOM 926 C C . TYR A 1 113 ? 1.345 -14.028 0.601 1.00 97.31 113 TYR A C 1
ATOM 928 O O . TYR A 1 113 ? 1.435 -14.328 1.803 1.00 97.31 113 TYR A O 1
ATOM 936 N N . GLY A 1 114 ? 0.711 -14.811 -0.279 1.00 95.94 114 GLY A N 1
ATOM 937 C CA . GLY A 1 114 ? -0.010 -16.034 0.067 1.00 95.94 114 GLY A CA 1
ATOM 938 C C . GLY A 1 114 ? -1.148 -15.778 1.056 1.00 95.94 114 GLY A C 1
ATOM 939 O O . GLY A 1 114 ? -1.346 -16.565 1.986 1.00 95.94 114 GLY A O 1
ATOM 940 N N . LEU A 1 115 ? -1.828 -14.636 0.929 1.00 94.75 115 LEU A N 1
ATOM 941 C CA . LEU A 1 115 ? -2.923 -14.230 1.802 1.00 94.75 115 LEU A CA 1
ATOM 942 C C . LEU A 1 115 ? -4.253 -14.375 1.064 1.00 94.75 115 LEU A C 1
ATOM 944 O O . LEU A 1 115 ? -4.502 -13.700 0.074 1.00 94.75 115 LEU A O 1
ATOM 948 N N . ASN A 1 116 ? -5.129 -15.224 1.601 1.00 82.38 116 ASN A N 1
ATOM 949 C CA . ASN A 1 116 ? -6.477 -15.434 1.083 1.00 82.38 116 ASN A CA 1
ATOM 950 C C . ASN A 1 116 ? -7.524 -14.813 2.014 1.00 82.38 116 ASN A C 1
ATOM 952 O O . ASN A 1 116 ? -7.339 -14.733 3.231 1.00 82.38 116 ASN A O 1
ATOM 956 N N . GLU A 1 117 ? -8.669 -14.441 1.450 1.00 71.50 117 GLU A N 1
ATOM 957 C CA . GLU A 1 117 ? -9.853 -14.064 2.220 1.00 71.50 117 GLU A CA 1
ATOM 958 C C . GLU A 1 117 ? -10.505 -15.319 2.812 1.00 71.50 117 GLU A C 1
ATOM 960 O O . GLU A 1 117 ? -11.309 -15.979 2.165 1.00 71.50 117 GLU A O 1
ATOM 965 N N . THR A 1 118 ? -10.143 -15.692 4.039 1.00 56.88 118 THR A N 1
ATOM 966 C CA . THR A 1 118 ? -10.710 -16.888 4.694 1.00 56.88 118 THR A CA 1
ATOM 967 C C . THR A 1 118 ? -11.884 -16.588 5.621 1.00 56.88 118 THR A C 1
ATOM 969 O O . THR A 1 118 ? -12.512 -17.510 6.133 1.00 56.88 118 THR A O 1
ATOM 972 N N . HIS A 1 119 ? -12.195 -15.317 5.862 1.00 59.75 119 HIS A N 1
ATOM 973 C CA . HIS A 1 119 ? -13.214 -14.929 6.829 1.00 59.75 119 HIS A CA 1
ATOM 974 C C . HIS A 1 119 ? -14.448 -14.408 6.092 1.00 59.75 119 HIS A C 1
ATOM 976 O O . HIS A 1 119 ? -14.432 -13.326 5.503 1.00 59.75 119 HIS A O 1
ATOM 982 N N . SER A 1 120 ? -15.538 -15.167 6.151 1.00 58.53 120 SER A N 1
ATOM 983 C CA . SER A 1 120 ? -16.863 -14.646 5.828 1.00 58.53 120 SER A CA 1
ATOM 984 C C . SER A 1 120 ? -17.248 -13.582 6.856 1.00 58.53 120 SER A C 1
ATOM 986 O O . SER A 1 120 ? -16.884 -13.712 8.028 1.00 58.53 120 SER A O 1
ATOM 988 N N . HIS A 1 121 ? -18.006 -12.560 6.450 1.00 60.03 121 HIS A N 1
ATOM 989 C CA . HIS A 1 121 ? -18.692 -11.655 7.377 1.00 60.03 121 HIS A CA 1
ATOM 990 C C . HIS A 1 121 ? -19.598 -12.485 8.289 1.00 60.03 121 HIS A C 1
ATOM 992 O O . HIS A 1 121 ? -20.734 -12.803 7.948 1.00 60.03 121 HIS A O 1
ATOM 998 N N . GLY A 1 122 ? -19.082 -12.905 9.440 1.00 60.34 122 GLY A N 1
ATOM 999 C CA . GLY A 1 122 ? -19.917 -13.424 10.500 1.00 60.34 122 GLY A CA 1
ATOM 1000 C C . GLY A 1 122 ? -20.648 -12.222 11.061 1.00 60.34 122 GLY A C 1
ATOM 1001 O O . GLY A 1 122 ? -20.057 -11.486 11.840 1.00 60.34 122 GLY A O 1
ATOM 1002 N N . CYS A 1 123 ? -21.911 -12.006 10.679 1.00 65.31 123 CYS A N 1
ATOM 1003 C CA . CYS A 1 123 ? -22.735 -10.862 11.110 1.00 65.31 123 CYS A CA 1
ATOM 1004 C C . CYS A 1 123 ? -22.939 -10.755 12.640 1.00 65.31 123 CYS A C 1
ATOM 1006 O O . CYS A 1 123 ? -23.757 -9.970 13.110 1.00 65.31 123 CYS A O 1
ATOM 1008 N N . THR A 1 124 ? -22.243 -11.576 13.421 1.00 77.94 124 THR A N 1
ATOM 1009 C CA . THR A 1 124 ? -22.315 -11.684 14.872 1.00 77.94 124 THR A CA 1
ATOM 1010 C C . THR A 1 124 ? -21.120 -11.047 15.581 1.00 77.94 124 THR A C 1
ATOM 1012 O O . THR A 1 124 ? -21.255 -10.718 16.759 1.00 77.94 124 THR A O 1
ATOM 1015 N N . LYS A 1 125 ? -19.972 -10.860 14.906 1.00 88.12 125 LYS A N 1
ATOM 1016 C CA . LYS A 1 125 ? -18.770 -10.243 15.491 1.00 88.12 125 LYS A CA 1
ATOM 1017 C C . LYS A 1 125 ? -18.021 -9.360 14.497 1.00 88.12 125 LYS A C 1
ATOM 1019 O O . LYS A 1 125 ? -17.805 -9.766 13.363 1.00 88.12 125 LYS A O 1
ATOM 1024 N N . PHE A 1 126 ? -17.561 -8.207 14.972 1.00 92.19 126 PHE A N 1
ATOM 1025 C CA . PHE A 1 126 ? -16.790 -7.226 14.214 1.00 92.19 126 PHE A CA 1
ATOM 1026 C C . PHE A 1 126 ? -15.403 -7.023 14.820 1.00 92.19 126 PHE A C 1
ATOM 1028 O O . PHE A 1 126 ? -15.249 -6.856 16.033 1.00 92.19 126 PHE A O 1
ATOM 1035 N N . ASN A 1 127 ? -14.394 -6.977 13.960 1.00 95.19 127 ASN A N 1
ATOM 1036 C CA . ASN A 1 127 ? -13.010 -6.725 14.328 1.00 95.19 127 ASN A CA 1
ATOM 1037 C C . ASN A 1 127 ? -12.645 -5.257 14.065 1.00 95.19 127 ASN A C 1
ATOM 1039 O O . ASN A 1 127 ? -12.675 -4.795 12.923 1.00 95.19 127 ASN A O 1
ATOM 1043 N N . ILE A 1 128 ? -12.256 -4.531 15.111 1.00 97.31 128 ILE A N 1
ATOM 1044 C CA . ILE A 1 128 ? -11.781 -3.146 15.038 1.00 97.31 128 ILE A CA 1
ATOM 1045 C C . ILE A 1 128 ? -10.262 -3.138 15.168 1.00 97.31 128 ILE A C 1
ATOM 1047 O O . ILE A 1 128 ? -9.723 -3.623 16.166 1.00 97.31 128 ILE A O 1
ATOM 1051 N N . LEU A 1 129 ? -9.577 -2.553 14.188 1.00 98.06 129 LEU A N 1
ATOM 1052 C CA . LEU A 1 129 ? -8.146 -2.283 14.241 1.00 98.06 129 LEU A CA 1
ATOM 1053 C C . LEU A 1 129 ? -7.899 -0.780 14.358 1.00 98.06 129 LEU A C 1
ATOM 1055 O O . LEU A 1 129 ? -8.241 -0.027 13.451 1.00 98.06 129 LEU A O 1
ATOM 1059 N N . LEU A 1 130 ? -7.250 -0.362 15.442 1.00 98.25 130 LEU A N 1
ATOM 1060 C CA . LEU A 1 130 ? -6.684 0.977 15.572 1.00 98.25 130 LEU A CA 1
ATOM 1061 C C . LEU A 1 130 ? -5.224 0.962 15.118 1.00 98.25 130 LEU A C 1
ATOM 1063 O O . LEU A 1 130 ? -4.419 0.208 15.665 1.00 98.25 130 LEU A O 1
ATOM 1067 N N . ILE A 1 131 ? -4.869 1.798 14.144 1.00 97.50 131 ILE A N 1
ATOM 1068 C CA . ILE A 1 131 ? -3.472 1.983 13.748 1.00 97.50 131 ILE A CA 1
ATOM 1069 C C . ILE A 1 131 ? -2.891 3.263 14.344 1.00 97.50 131 ILE A C 1
ATOM 1071 O O . ILE A 1 131 ? -3.454 4.355 14.221 1.00 97.50 131 ILE A O 1
ATOM 1075 N N . TRP A 1 132 ? -1.739 3.119 14.990 1.00 96.06 132 TRP A N 1
ATOM 1076 C CA . TRP A 1 132 ? -1.033 4.212 15.646 1.00 96.06 132 TRP A CA 1
ATOM 1077 C C . TRP A 1 132 ? 0.038 4.815 14.753 1.00 96.06 132 TRP A C 1
ATOM 1079 O O . TRP A 1 132 ? 0.652 4.135 13.933 1.00 96.06 132 TRP A O 1
ATOM 1089 N N . ARG A 1 133 ? 0.296 6.105 14.968 1.00 92.75 133 ARG A N 1
ATOM 1090 C CA . ARG A 1 133 ? 1.414 6.834 14.368 1.00 92.75 133 ARG A CA 1
ATOM 1091 C C . ARG A 1 133 ? 2.377 7.193 15.484 1.00 92.75 133 ARG A C 1
ATOM 1093 O O . ARG A 1 133 ? 2.118 8.129 16.238 1.00 92.75 133 ARG A O 1
ATOM 1100 N N . ARG A 1 134 ? 3.471 6.451 15.604 1.00 91.75 134 ARG A N 1
ATOM 1101 C CA . ARG A 1 134 ? 4.534 6.728 16.580 1.00 91.75 134 ARG A CA 1
ATOM 1102 C C . ARG A 1 134 ? 5.836 6.978 15.836 1.00 91.75 134 ARG A C 1
ATOM 1104 O O . ARG A 1 134 ? 5.879 6.843 14.619 1.00 91.75 134 ARG A O 1
ATOM 1111 N N . ASP A 1 135 ? 6.862 7.420 16.551 1.00 90.00 135 ASP A N 1
ATOM 1112 C CA . ASP A 1 135 ? 8.155 7.669 15.917 1.00 90.00 135 ASP A CA 1
ATOM 1113 C C . ASP A 1 135 ? 8.798 6.345 15.511 1.00 90.00 135 ASP A C 1
ATOM 1115 O O . ASP A 1 135 ? 8.790 5.376 16.271 1.00 90.00 135 ASP A O 1
ATOM 1119 N N . TYR A 1 136 ? 9.328 6.312 14.297 1.00 83.75 136 TYR A N 1
ATOM 1120 C CA . TYR A 1 136 ? 10.084 5.194 13.756 1.00 83.75 136 TYR A CA 1
ATOM 1121 C C . TYR A 1 136 ? 11.004 5.696 12.650 1.00 83.75 136 TYR A C 1
ATOM 1123 O O . TYR A 1 136 ? 10.728 6.687 11.969 1.00 83.75 136 TYR A O 1
ATOM 1131 N N . LEU A 1 137 ? 12.112 4.992 12.449 1.00 83.12 137 LEU A N 1
ATOM 1132 C CA . LEU A 1 137 ? 13.030 5.310 11.370 1.00 83.12 137 LEU A CA 1
ATOM 1133 C C . LEU A 1 137 ? 12.494 4.743 10.050 1.00 83.12 137 LEU A C 1
ATOM 1135 O O . LEU A 1 137 ? 12.812 3.620 9.674 1.00 83.12 137 LEU A O 1
ATOM 1139 N N . ALA A 1 138 ? 11.686 5.532 9.343 1.00 75.44 138 ALA A N 1
ATOM 1140 C CA . ALA A 1 138 ? 11.152 5.141 8.038 1.00 75.44 138 ALA A CA 1
ATOM 1141 C C . ALA A 1 138 ? 12.246 5.053 6.959 1.00 75.44 138 ALA A C 1
ATOM 1143 O O . ALA A 1 138 ? 12.198 4.193 6.079 1.00 75.44 138 ALA A O 1
ATOM 1144 N N . HIS A 1 139 ? 13.222 5.968 7.010 1.00 78.31 139 HIS A N 1
ATOM 1145 C CA . HIS A 1 139 ? 14.305 6.045 6.037 1.00 78.31 139 HIS A CA 1
ATOM 1146 C C . HIS A 1 139 ? 15.512 6.867 6.530 1.00 78.31 139 HIS A C 1
ATOM 1148 O O . HIS A 1 139 ? 15.345 7.771 7.355 1.00 78.31 139 HIS A O 1
ATOM 1154 N N . PRO A 1 140 ? 16.714 6.686 5.942 1.00 78.94 140 PRO A N 1
ATOM 1155 C CA . PRO A 1 140 ? 17.932 7.394 6.361 1.00 78.94 140 PRO A CA 1
ATOM 1156 C C . PRO A 1 140 ? 17.850 8.930 6.325 1.00 78.94 140 PRO A C 1
ATOM 1158 O O . PRO A 1 140 ? 18.510 9.605 7.105 1.00 78.94 140 PRO A O 1
ATOM 1161 N N . ARG A 1 141 ? 17.017 9.508 5.445 1.00 80.38 141 ARG A N 1
ATOM 1162 C CA . ARG A 1 141 ? 16.788 10.970 5.377 1.00 80.38 141 ARG A CA 1
ATOM 1163 C C . ARG A 1 141 ? 15.868 11.554 6.480 1.00 80.38 141 ARG A C 1
ATOM 1165 O O . ARG A 1 141 ? 15.614 12.750 6.451 1.00 80.38 141 ARG A O 1
ATOM 1172 N N . ASN A 1 142 ? 15.347 10.749 7.414 1.00 81.12 142 ASN A N 1
ATOM 1173 C CA . ASN A 1 142 ? 14.584 11.202 8.590 1.00 81.12 142 ASN A CA 1
ATOM 1174 C C . ASN A 1 142 ? 15.225 10.608 9.859 1.00 81.12 142 ASN A C 1
ATOM 1176 O O . ASN A 1 142 ? 14.649 9.715 10.481 1.00 81.12 142 ASN A O 1
ATOM 1180 N N . PRO A 1 143 ? 16.441 11.048 10.227 1.00 81.19 143 PRO A N 1
ATOM 1181 C CA . PRO A 1 143 ? 17.246 10.382 11.250 1.00 81.19 143 PRO A CA 1
ATOM 1182 C C . PRO A 1 143 ? 16.629 10.440 12.654 1.00 81.19 143 PRO A C 1
ATOM 1184 O O . PRO A 1 143 ? 16.919 9.576 13.473 1.00 81.19 143 PRO A O 1
ATOM 1187 N N . SER A 1 144 ? 15.762 11.419 12.939 1.00 85.25 144 SER A N 1
ATOM 1188 C CA . SER A 1 144 ? 15.040 11.492 14.216 1.00 85.25 144 SER A CA 1
ATOM 1189 C C . SER A 1 144 ? 13.846 10.536 14.286 1.00 85.25 144 SER A C 1
ATOM 1191 O O . SER A 1 144 ? 13.250 10.386 15.351 1.00 85.25 144 SER A O 1
ATOM 1193 N N . GLY A 1 145 ? 13.453 9.936 13.155 1.00 83.81 145 GLY A N 1
ATOM 1194 C CA . GLY A 1 145 ? 12.286 9.065 13.046 1.00 83.81 145 GLY A CA 1
ATOM 1195 C C . GLY A 1 145 ? 10.968 9.755 13.396 1.00 83.81 145 GLY A C 1
ATOM 1196 O O . GLY A 1 145 ? 9.981 9.093 13.708 1.00 83.81 145 GLY A O 1
ATOM 1197 N N . THR A 1 146 ? 10.943 11.089 13.406 1.00 87.12 146 THR A N 1
ATOM 1198 C CA . THR A 1 146 ? 9.808 11.827 13.955 1.00 87.12 146 THR A CA 1
ATOM 1199 C C . THR A 1 146 ? 8.627 11.788 12.995 1.00 87.12 146 THR A C 1
ATOM 1201 O O . THR A 1 146 ? 8.757 12.132 11.818 1.00 87.12 146 THR A O 1
ATOM 1204 N N . VAL A 1 147 ? 7.458 11.413 13.511 1.00 86.06 147 VAL A N 1
ATOM 1205 C CA . VAL A 1 147 ? 6.198 11.361 12.764 1.00 86.06 147 VAL A CA 1
ATOM 1206 C C . VAL A 1 147 ? 5.233 12.415 13.296 1.00 86.06 147 VAL A C 1
ATOM 1208 O O . VAL A 1 147 ? 4.993 12.529 14.494 1.00 86.06 147 VAL A O 1
ATOM 1211 N N . SE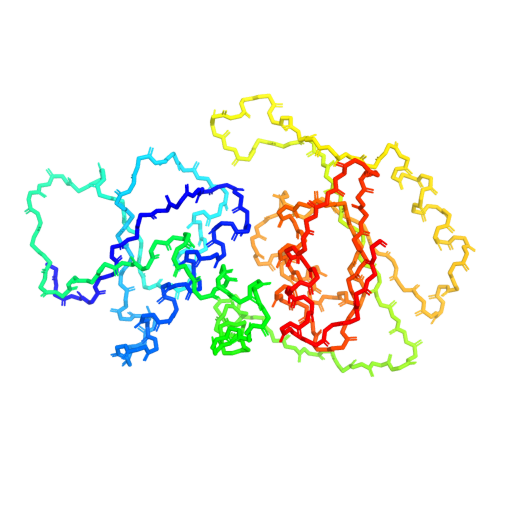R A 1 148 ? 4.636 13.195 12.398 1.00 86.94 148 SER A N 1
ATOM 1212 C CA . SER A 1 148 ? 3.601 14.172 12.753 1.00 86.94 148 SER A CA 1
ATOM 1213 C C . SER A 1 148 ? 2.205 13.545 12.802 1.00 86.94 148 SER A C 1
ATOM 1215 O O . SER A 1 148 ? 1.965 12.486 12.209 1.00 86.94 148 SER A O 1
ATOM 1217 N N . ARG A 1 149 ? 1.277 14.258 13.463 1.00 88.88 149 ARG A N 1
ATOM 1218 C CA . ARG A 1 149 ? -0.130 13.873 13.671 1.00 88.88 149 ARG A CA 1
ATOM 1219 C C . ARG A 1 149 ? -0.228 12.536 14.405 1.00 88.88 149 ARG A C 1
ATOM 1221 O O . ARG A 1 149 ? -0.299 11.482 13.785 1.00 88.88 149 ARG A O 1
ATOM 1228 N N . LYS A 1 150 ? -0.210 12.597 15.734 1.00 92.50 150 LYS A N 1
ATOM 1229 C CA . LYS A 1 150 ? -0.362 11.441 16.625 1.00 92.50 150 LYS A CA 1
ATOM 1230 C C . LYS A 1 150 ? -1.612 11.619 17.475 1.00 92.50 150 LYS A C 1
ATOM 1232 O O . LYS A 1 150 ? -2.051 12.748 17.700 1.00 92.50 150 LYS A O 1
ATOM 1237 N N . ILE A 1 151 ? -2.167 10.519 17.962 1.00 91.50 151 ILE A N 1
ATOM 1238 C CA . ILE A 1 151 ? -3.261 10.556 18.931 1.00 91.50 151 ILE A CA 1
ATOM 1239 C C . ILE A 1 151 ? -2.610 10.681 20.310 1.00 91.50 151 ILE A C 1
ATOM 1241 O O . ILE A 1 151 ? -1.858 9.809 20.718 1.00 91.50 151 ILE A O 1
ATOM 1245 N N . ALA A 1 152 ? -2.840 11.784 21.023 1.00 91.88 152 ALA A N 1
ATOM 1246 C CA . ALA A 1 152 ? -2.151 12.030 22.295 1.00 91.88 152 ALA A CA 1
ATOM 1247 C C . ALA A 1 152 ? -2.597 11.070 23.416 1.00 91.88 152 ALA A C 1
ATOM 1249 O O . ALA A 1 152 ? -1.834 10.783 24.334 1.00 91.88 152 ALA A O 1
ATOM 1250 N N . ASN A 1 153 ? -3.832 10.569 23.345 1.00 93.75 153 ASN A N 1
ATOM 1251 C CA . ASN A 1 153 ? -4.478 9.760 24.376 1.00 93.75 153 ASN A CA 1
ATOM 1252 C C . ASN A 1 153 ? -4.780 8.319 23.913 1.00 93.75 153 ASN A C 1
ATOM 1254 O O . ASN A 1 153 ? -5.841 7.796 24.248 1.00 93.75 153 ASN A O 1
ATOM 1258 N N . GLU A 1 154 ? -3.866 7.666 23.177 1.00 94.75 154 GLU A N 1
ATOM 1259 C CA . GLU A 1 154 ? -4.059 6.307 22.613 1.00 94.75 154 GLU A CA 1
ATOM 1260 C C . GLU A 1 154 ? -4.591 5.302 23.651 1.00 94.75 154 GLU A C 1
ATOM 1262 O O . GLU A 1 154 ? -5.595 4.630 23.418 1.00 94.75 154 GLU A O 1
ATOM 1267 N N . VAL A 1 155 ? -3.970 5.262 24.839 1.00 95.31 155 VAL A N 1
ATOM 1268 C CA . VAL A 1 155 ? -4.365 4.372 25.948 1.00 95.31 155 VAL A CA 1
ATOM 1269 C C . VAL A 1 155 ? -5.777 4.685 26.445 1.00 95.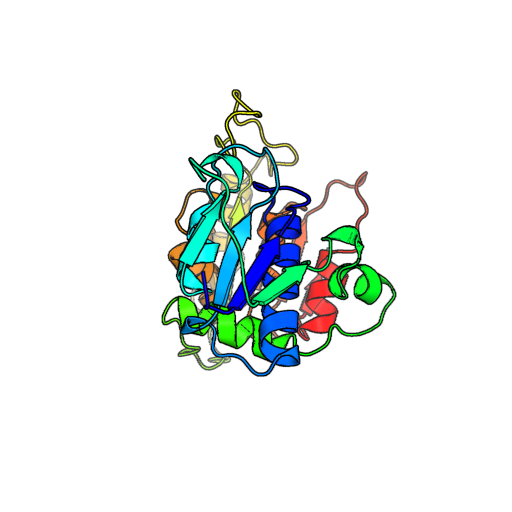31 155 VAL A C 1
ATOM 1271 O O . VAL A 1 155 ? -6.579 3.778 26.667 1.00 95.31 155 VAL A O 1
ATOM 1274 N N . GLY A 1 156 ? -6.100 5.970 26.605 1.00 96.56 156 GLY A N 1
ATOM 1275 C CA . GLY A 1 156 ? -7.420 6.411 27.050 1.00 96.56 156 GLY A CA 1
ATOM 1276 C C . GLY A 1 156 ? -8.508 6.055 26.039 1.00 96.56 156 GLY A C 1
ATOM 1277 O O . GLY A 1 156 ? -9.553 5.536 26.426 1.00 96.56 156 GLY A O 1
ATOM 1278 N N . LEU A 1 157 ? -8.238 6.265 24.748 1.00 94.94 157 LEU A N 1
ATOM 1279 C CA . LEU A 1 157 ? -9.135 5.896 23.657 1.00 94.94 157 LEU A CA 1
ATOM 1280 C C . LEU A 1 157 ? -9.378 4.383 23.623 1.00 94.94 157 LEU A C 1
ATOM 1282 O O . LEU A 1 157 ? -10.528 3.949 23.598 1.00 94.94 157 LEU A O 1
ATOM 1286 N N . LEU A 1 158 ? -8.316 3.574 23.687 1.00 96.56 158 LEU A N 1
ATOM 1287 C CA . LEU A 1 158 ? -8.428 2.116 23.690 1.00 96.56 158 LEU A CA 1
ATOM 1288 C C . LEU A 1 158 ? -9.250 1.609 24.883 1.00 96.56 158 LEU A C 1
ATOM 1290 O O . LEU A 1 158 ? -1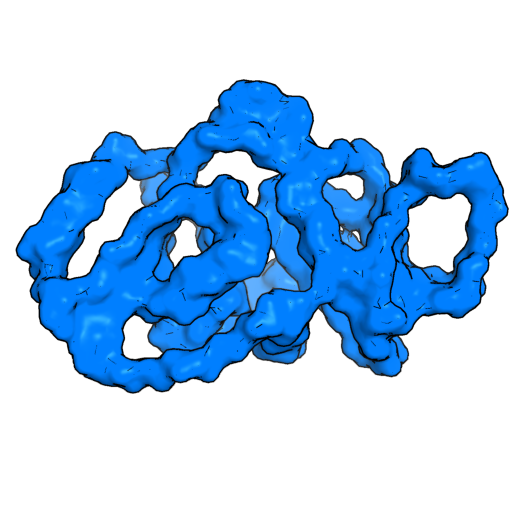0.137 0.771 24.715 1.00 96.56 158 LEU A O 1
ATOM 1294 N N . ASN A 1 159 ? -8.980 2.130 26.082 1.00 96.94 159 ASN A N 1
ATOM 1295 C CA . ASN A 1 159 ? -9.717 1.766 27.291 1.00 96.94 159 ASN A CA 1
ATOM 1296 C C . ASN A 1 159 ? -11.189 2.178 27.199 1.00 96.94 159 ASN A C 1
ATOM 1298 O O . ASN A 1 159 ? -12.068 1.400 27.568 1.00 96.94 159 ASN A O 1
ATOM 1302 N N . TYR A 1 160 ? -11.467 3.367 26.661 1.00 96.50 160 TYR A N 1
ATOM 1303 C CA . TYR A 1 160 ? -12.830 3.839 26.448 1.00 96.50 160 TYR A CA 1
ATOM 1304 C C . TYR A 1 160 ? -13.598 2.932 25.481 1.00 96.50 160 TYR A C 1
ATOM 1306 O O . TYR A 1 160 ? -14.720 2.529 25.782 1.00 96.50 160 TYR A O 1
ATOM 1314 N N . LEU A 1 161 ? -12.987 2.547 24.356 1.00 96.00 161 LEU A N 1
ATOM 1315 C CA . LEU A 1 161 ? -13.613 1.645 23.389 1.00 96.00 161 LEU A CA 1
ATOM 1316 C C . LEU A 1 161 ? -13.881 0.262 23.990 1.00 96.00 161 LEU A C 1
ATOM 1318 O O . LEU A 1 161 ? -14.989 -0.245 23.848 1.00 96.00 161 LEU A O 1
ATOM 1322 N N . LYS A 1 162 ? -12.921 -0.318 24.723 1.00 95.50 162 LYS A N 1
ATOM 1323 C CA . LYS A 1 162 ? -13.100 -1.608 25.418 1.00 95.50 162 LYS A CA 1
ATOM 1324 C C . LYS A 1 162 ? -14.201 -1.567 26.481 1.00 95.50 162 LYS A C 1
ATOM 1326 O O . LYS A 1 162 ? -14.852 -2.578 26.714 1.00 95.50 162 LYS A O 1
ATOM 1331 N N . LEU A 1 163 ? -14.404 -0.416 27.125 1.00 96.69 163 LEU A N 1
ATOM 1332 C CA . LEU A 1 163 ? -15.463 -0.219 28.115 1.00 96.69 163 LEU A CA 1
ATOM 1333 C C . LEU A 1 163 ? -16.844 -0.041 27.467 1.00 96.69 163 LEU A C 1
ATOM 1335 O O . LEU A 1 163 ? -17.844 -0.493 28.018 1.00 96.69 163 LEU A O 1
ATOM 1339 N N . LYS A 1 164 ? -16.918 0.673 26.337 1.00 97.19 164 LYS A N 1
ATOM 1340 C CA . LYS A 1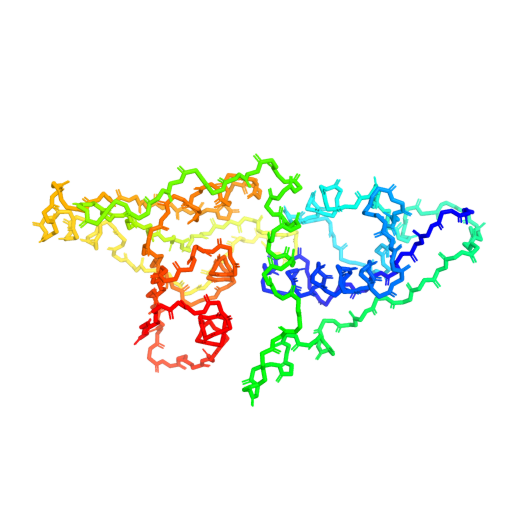 164 ? -18.188 1.046 25.695 1.00 97.19 164 LYS A CA 1
ATOM 1341 C C . LYS A 1 164 ? -18.701 0.023 24.695 1.00 97.19 164 LYS A C 1
ATOM 1343 O O . LYS A 1 164 ? -19.913 -0.072 24.516 1.00 97.19 164 LYS A O 1
ATOM 1348 N N . LEU A 1 165 ? -17.809 -0.708 24.037 1.00 96.12 165 LEU A N 1
ATOM 1349 C CA . LEU A 1 165 ? -18.179 -1.678 23.020 1.00 96.12 165 LEU A CA 1
ATOM 1350 C C . LEU A 1 165 ? -18.280 -3.081 23.636 1.00 96.12 165 LEU A C 1
ATOM 1352 O O . LEU A 1 165 ? -17.321 -3.552 24.247 1.00 96.12 165 LEU A O 1
ATOM 1356 N N . PRO A 1 166 ? -19.424 -3.770 23.481 1.00 94.62 166 PRO A N 1
ATOM 1357 C CA . PRO A 1 166 ? -19.631 -5.087 24.071 1.00 94.62 166 PRO A CA 1
ATOM 1358 C C . PRO A 1 166 ? -18.705 -6.131 23.428 1.00 94.62 166 PRO A C 1
ATOM 1360 O O . PRO A 1 166 ? -18.744 -6.353 22.217 1.00 94.62 166 PRO A O 1
ATOM 1363 N N . SER A 1 167 ? -17.884 -6.801 24.242 1.00 93.62 167 SER A N 1
ATOM 1364 C CA . SER A 1 167 ? -16.823 -7.721 23.786 1.00 93.62 167 SER A CA 1
ATOM 1365 C C . SER A 1 167 ? -17.332 -8.998 23.107 1.00 93.62 167 SER A C 1
ATOM 1367 O O . SER A 1 167 ? -16.593 -9.665 22.382 1.00 93.62 167 SER A O 1
ATOM 1369 N N . ASN A 1 168 ? -18.604 -9.352 23.307 1.00 92.12 168 ASN A N 1
ATOM 1370 C CA . ASN A 1 168 ? -19.255 -10.434 22.573 1.00 92.12 168 ASN A CA 1
ATOM 1371 C C . ASN A 1 168 ? -19.572 -10.055 21.117 1.00 92.12 168 ASN A C 1
ATOM 1373 O O . ASN A 1 168 ? -19.764 -10.968 20.317 1.00 92.12 168 ASN A O 1
ATOM 1377 N N . ILE A 1 169 ? -19.597 -8.758 20.783 1.00 93.44 169 ILE A N 1
ATOM 1378 C CA . ILE A 1 169 ? -19.855 -8.228 19.435 1.00 93.44 169 ILE A CA 1
ATOM 1379 C C . ILE A 1 169 ? -18.576 -7.652 18.818 1.00 93.44 169 ILE A C 1
ATOM 1381 O O . ILE A 1 169 ? -18.338 -7.854 17.635 1.00 93.44 169 ILE A O 1
ATOM 1385 N N . PHE A 1 170 ? -17.734 -6.964 19.592 1.00 94.88 170 PHE A N 1
ATOM 1386 C CA . PHE A 1 170 ? -16.543 -6.288 19.076 1.00 94.88 170 PHE A CA 1
ATOM 1387 C C . PHE A 1 170 ? -15.255 -6.884 19.637 1.00 94.88 170 PHE A C 1
ATOM 1389 O O . PHE A 1 170 ? -15.042 -6.917 20.849 1.00 94.88 170 PHE A O 1
ATOM 1396 N N . ALA A 1 171 ? -14.354 -7.289 18.745 1.00 95.19 171 ALA A N 1
ATOM 1397 C CA . ALA A 1 171 ? -12.967 -7.571 19.079 1.00 95.19 171 ALA A CA 1
ATOM 1398 C C . ALA A 1 171 ? -12.104 -6.374 18.674 1.00 95.19 171 ALA A C 1
ATOM 1400 O O . ALA A 1 171 ? -12.182 -5.905 17.544 1.00 95.19 171 ALA A O 1
ATOM 1401 N N . ILE A 1 172 ? -11.272 -5.878 19.588 1.00 97.06 172 ILE A N 1
ATOM 1402 C CA . ILE A 1 172 ? -10.474 -4.667 19.369 1.00 97.06 172 ILE A CA 1
ATOM 1403 C C . ILE A 1 172 ? -8.992 -5.025 19.429 1.00 97.06 172 ILE A C 1
ATOM 1405 O O . ILE A 1 172 ? -8.534 -5.606 20.416 1.00 97.06 172 ILE A O 1
ATOM 1409 N N . LYS A 1 173 ? -8.247 -4.646 18.391 1.00 96.50 173 LYS A N 1
ATOM 1410 C CA . LYS A 1 173 ? -6.783 -4.643 18.365 1.00 96.50 173 LYS A CA 1
ATOM 1411 C C . LYS A 1 173 ? -6.281 -3.247 18.053 1.00 96.50 173 LYS A C 1
ATOM 1413 O O . LYS A 1 173 ? -6.941 -2.469 17.370 1.00 96.50 173 LYS A O 1
ATOM 1418 N N . ASP A 1 174 ? -5.081 -2.967 18.516 1.00 97.06 174 ASP A N 1
ATOM 1419 C CA . ASP A 1 174 ? -4.378 -1.737 18.228 1.00 97.06 174 ASP A CA 1
ATOM 1420 C C . ASP A 1 174 ? -2.912 -2.040 17.917 1.00 97.06 174 ASP A C 1
ATOM 1422 O O . ASP A 1 174 ? -2.348 -3.003 18.444 1.00 97.06 174 ASP A O 1
ATOM 1426 N N . SER A 1 175 ? -2.309 -1.292 16.994 1.00 96.69 175 SER A N 1
ATOM 1427 C CA . SER A 1 175 ? -0.917 -1.526 16.616 1.00 96.69 175 SER A CA 1
ATOM 1428 C C . SER A 1 175 ? -0.298 -0.374 15.833 1.00 96.69 175 SER A C 1
ATOM 1430 O O . SER A 1 175 ? -0.972 0.339 15.097 1.00 96.69 175 SER A O 1
ATOM 1432 N N . GLN A 1 176 ? 1.019 -0.233 15.940 1.00 95.19 176 GLN A N 1
ATOM 1433 C CA . GLN A 1 176 ? 1.813 0.519 14.980 1.00 95.19 176 GLN A CA 1
ATOM 1434 C C . GLN A 1 176 ? 2.253 -0.446 13.870 1.00 95.19 176 GLN A C 1
ATOM 1436 O O . GLN A 1 176 ? 3.289 -1.099 13.977 1.00 95.19 176 GLN A O 1
ATOM 1441 N N . ILE A 1 177 ? 1.430 -0.591 12.829 1.00 95.25 177 ILE A N 1
ATOM 1442 C CA . ILE A 1 177 ? 1.663 -1.633 11.819 1.00 95.25 177 ILE A CA 1
ATOM 1443 C C . ILE A 1 177 ? 2.844 -1.325 10.891 1.00 95.25 177 ILE A C 1
ATOM 1445 O O . ILE A 1 177 ? 3.439 -2.255 10.366 1.00 95.25 177 ILE A O 1
ATOM 1449 N N . ASP A 1 178 ? 3.245 -0.061 10.733 1.00 91.62 178 ASP A N 1
ATOM 1450 C CA . ASP A 1 178 ? 4.406 0.315 9.909 1.00 91.62 178 ASP A CA 1
ATOM 1451 C C . ASP A 1 178 ? 5.758 -0.150 10.487 1.00 91.62 178 ASP A C 1
ATOM 1453 O O . ASP A 1 178 ? 6.776 -0.072 9.803 1.00 91.62 178 ASP A O 1
ATOM 1457 N N . ALA A 1 179 ? 5.762 -0.710 11.701 1.00 91.62 179 ALA A N 1
ATOM 1458 C CA . ALA A 1 179 ? 6.907 -1.393 12.299 1.00 91.62 179 ALA A CA 1
ATOM 1459 C C . ALA A 1 179 ? 7.041 -2.875 11.884 1.00 91.62 179 ALA A C 1
ATOM 1461 O O . ALA A 1 179 ? 8.004 -3.530 12.284 1.00 91.62 179 ALA A O 1
ATOM 1462 N N . PHE A 1 180 ? 6.084 -3.428 11.132 1.00 94.19 180 PHE A N 1
ATOM 1463 C CA . PHE A 1 180 ? 6.106 -4.822 10.682 1.00 94.19 180 PHE A CA 1
ATOM 1464 C C . PHE A 1 180 ? 6.459 -4.954 9.202 1.00 94.19 180 PHE A C 1
ATOM 1466 O O . PHE A 1 180 ? 6.292 -4.022 8.421 1.00 94.19 180 PHE A O 1
ATOM 1473 N N . GLU A 1 181 ? 6.855 -6.154 8.787 1.00 95.19 181 GLU A N 1
ATOM 1474 C CA . GLU A 1 181 ? 6.948 -6.502 7.368 1.00 95.19 181 GLU A CA 1
ATOM 1475 C C . GLU A 1 181 ? 5.568 -6.456 6.697 1.00 95.19 181 GLU 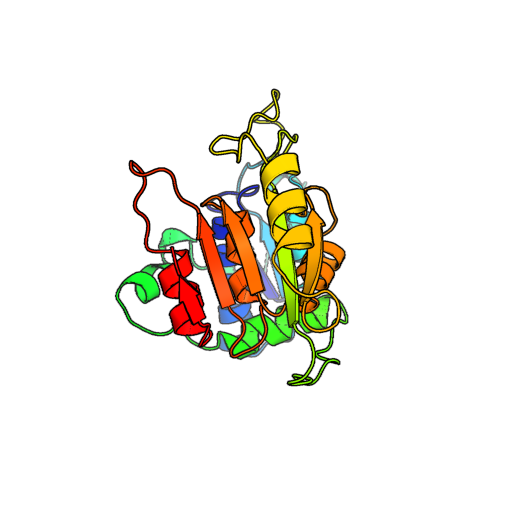A C 1
ATOM 1477 O O . GLU A 1 181 ? 4.548 -6.776 7.316 1.00 95.19 181 GLU A O 1
ATOM 1482 N N . MET A 1 182 ? 5.534 -6.123 5.401 1.00 97.62 182 MET A N 1
ATOM 1483 C CA . MET A 1 182 ? 4.295 -5.913 4.634 1.00 97.62 182 MET A CA 1
ATOM 1484 C C . MET A 1 182 ? 3.283 -7.059 4.791 1.00 97.62 182 MET A C 1
ATOM 1486 O O . MET A 1 182 ? 2.088 -6.821 4.963 1.00 97.62 182 MET A O 1
ATOM 1490 N N . ARG A 1 183 ? 3.748 -8.315 4.815 1.00 97.38 183 ARG A N 1
ATOM 1491 C CA . ARG A 1 183 ? 2.877 -9.485 5.010 1.00 97.38 183 ARG A CA 1
ATOM 1492 C C . ARG A 1 183 ? 2.066 -9.403 6.302 1.00 97.38 183 ARG A C 1
ATOM 1494 O O . ARG A 1 183 ? 0.885 -9.746 6.306 1.00 97.38 183 ARG A O 1
ATOM 1501 N N . ASP A 1 184 ? 2.687 -8.990 7.400 1.00 97.00 184 ASP A N 1
ATOM 1502 C CA . ASP A 1 184 ? 2.011 -8.900 8.690 1.00 97.00 184 ASP A CA 1
ATOM 1503 C C . ASP A 1 184 ? 1.131 -7.651 8.758 1.00 97.00 184 ASP A C 1
ATOM 1505 O O . ASP A 1 184 ? 0.006 -7.753 9.250 1.00 97.00 184 ASP A O 1
ATOM 1509 N N . GLN A 1 185 ? 1.545 -6.532 8.148 1.00 97.62 185 GLN A N 1
ATOM 1510 C CA . GLN A 1 185 ? 0.668 -5.366 7.955 1.00 97.62 185 GLN A CA 1
ATOM 1511 C C . GLN A 1 185 ? -0.649 -5.775 7.276 1.00 97.62 185 GLN A C 1
ATOM 1513 O O . GLN A 1 185 ? -1.737 -5.514 7.797 1.00 97.62 185 GLN A O 1
ATOM 1518 N N . LEU A 1 186 ? -0.559 -6.518 6.168 1.00 97.56 186 LEU A N 1
ATOM 1519 C CA . LEU A 1 186 ? -1.717 -7.038 5.443 1.00 97.56 186 LEU A CA 1
ATOM 1520 C C . LEU A 1 186 ? -2.564 -7.992 6.291 1.00 97.56 186 LEU A C 1
ATOM 1522 O O . LEU A 1 186 ? -3.786 -7.929 6.210 1.00 97.56 186 LEU A O 1
ATOM 1526 N N . LYS A 1 187 ? -1.972 -8.848 7.135 1.00 96.31 187 LYS A N 1
ATOM 1527 C CA . LYS A 1 187 ? -2.748 -9.720 8.040 1.00 96.31 187 LYS A CA 1
ATOM 1528 C C . LYS A 1 187 ? -3.556 -8.924 9.061 1.00 96.31 187 LYS A C 1
ATOM 1530 O O . LYS A 1 187 ? -4.698 -9.288 9.329 1.00 96.31 187 LYS A O 1
ATOM 1535 N N . TYR A 1 188 ? -2.992 -7.856 9.629 1.00 96.94 188 TYR A N 1
ATOM 1536 C CA . TYR A 1 188 ? -3.723 -6.971 10.540 1.00 96.94 188 TYR A CA 1
ATOM 1537 C C . TYR A 1 188 ? -4.916 -6.319 9.830 1.00 96.94 188 TYR A C 1
ATOM 1539 O O . TYR A 1 188 ? -6.034 -6.349 10.342 1.00 96.94 188 TYR A O 1
ATOM 1547 N N . VAL A 1 189 ? -4.690 -5.801 8.624 1.00 96.50 189 VAL A N 1
ATOM 1548 C CA . VAL A 1 189 ? -5.715 -5.134 7.808 1.00 96.50 189 VAL A CA 1
ATOM 1549 C C . VAL A 1 189 ? -6.794 -6.113 7.356 1.00 96.50 189 VAL A C 1
ATOM 1551 O O . VAL A 1 189 ? -7.982 -5.841 7.499 1.00 96.50 189 VAL A O 1
ATOM 1554 N N . LEU A 1 190 ? -6.402 -7.292 6.872 1.00 94.81 190 LEU A N 1
ATOM 1555 C CA . LEU A 1 190 ? -7.336 -8.345 6.499 1.00 94.81 190 LEU A CA 1
ATOM 1556 C C . LEU A 1 190 ? -8.080 -8.905 7.703 1.00 94.81 190 LEU A C 1
ATOM 1558 O O . LEU A 1 190 ? -9.151 -9.451 7.503 1.00 94.81 190 LEU A O 1
ATOM 1562 N N . TRP A 1 191 ? -7.556 -8.817 8.926 1.00 94.00 191 TRP A N 1
ATOM 1563 C CA . TRP A 1 191 ? -8.279 -9.231 10.129 1.00 94.00 191 TRP A CA 1
ATOM 1564 C C . TRP A 1 191 ? -9.413 -8.257 10.482 1.00 94.00 191 TRP A C 1
ATOM 1566 O O . TRP A 1 191 ? -10.420 -8.696 11.036 1.00 94.00 191 TRP A O 1
ATOM 1576 N N . SER A 1 192 ? -9.268 -6.969 10.158 1.00 94.62 192 SER A N 1
ATOM 1577 C CA . SER A 1 192 ? -10.223 -5.922 10.528 1.00 94.62 192 SER A CA 1
ATOM 1578 C C . SER A 1 192 ? -11.443 -5.835 9.610 1.00 94.62 192 SER A C 1
ATOM 1580 O O . SER A 1 192 ? -11.320 -5.909 8.388 1.00 94.62 192 SER A O 1
ATOM 1582 N N . ASP A 1 193 ? -12.606 -5.594 10.214 1.00 94.69 193 ASP A N 1
ATOM 1583 C CA . ASP A 1 193 ? -13.827 -5.151 9.530 1.00 94.69 193 ASP A CA 1
ATOM 1584 C C . ASP A 1 193 ? -13.979 -3.623 9.618 1.00 94.69 193 ASP A C 1
ATOM 1586 O O . ASP A 1 193 ? -14.609 -3.007 8.762 1.00 94.69 193 ASP A O 1
ATOM 1590 N N . ILE A 1 194 ? -13.375 -3.005 10.640 1.00 96.88 194 ILE A N 1
ATOM 1591 C CA . ILE A 1 194 ? -13.303 -1.554 10.829 1.00 96.88 194 ILE A CA 1
ATOM 1592 C C . ILE A 1 194 ? -11.841 -1.170 11.071 1.00 96.88 194 ILE A C 1
ATOM 1594 O O . ILE A 1 194 ? -11.252 -1.554 12.083 1.00 96.88 194 ILE A O 1
ATOM 1598 N N . LEU A 1 195 ? -11.262 -0.393 10.158 1.00 98.31 195 LEU A N 1
ATOM 1599 C CA . LEU A 1 195 ? -9.946 0.220 10.312 1.00 98.31 195 LEU A CA 1
ATOM 1600 C C . LEU A 1 195 ? -10.111 1.653 10.814 1.00 98.31 195 LEU A C 1
ATOM 1602 O O . LEU A 1 195 ? -10.830 2.443 10.210 1.00 98.31 195 LEU A O 1
ATOM 1606 N N . VAL A 1 196 ? -9.420 1.996 11.895 1.00 98.12 196 VAL A N 1
ATOM 1607 C CA . VAL A 1 196 ? -9.426 3.334 12.490 1.00 98.12 196 VAL A CA 1
ATOM 1608 C C . VAL A 1 196 ? -8.001 3.859 12.545 1.00 98.12 196 VAL A C 1
ATOM 1610 O O . VAL A 1 196 ? -7.105 3.161 13.020 1.00 98.12 196 VAL A O 1
ATOM 1613 N N . GLY A 1 197 ? -7.766 5.095 12.119 1.00 96.38 197 GLY A N 1
ATOM 1614 C CA . GLY A 1 197 ? -6.444 5.688 12.286 1.00 96.38 197 GLY A CA 1
ATOM 1615 C C . GLY A 1 197 ? -6.350 7.150 11.889 1.00 96.38 197 GLY A C 1
ATOM 1616 O O . GLY A 1 197 ? -7.234 7.714 11.257 1.00 96.38 197 GLY A O 1
ATOM 1617 N N . MET A 1 198 ? -5.242 7.766 12.286 1.00 95.19 198 MET A N 1
ATOM 1618 C CA . MET A 1 198 ? -4.954 9.174 12.022 1.00 95.19 198 MET A CA 1
ATOM 1619 C C . MET A 1 198 ? -4.478 9.401 10.579 1.00 95.19 198 MET A C 1
ATOM 1621 O O . MET A 1 198 ? -3.672 8.621 10.064 1.00 95.19 198 MET A O 1
ATOM 1625 N N . HIS A 1 199 ? -4.898 10.511 9.965 1.00 93.56 199 HIS A N 1
ATOM 1626 C CA . HIS A 1 199 ? -4.616 10.862 8.578 1.00 93.56 199 HIS A CA 1
ATOM 1627 C C . HIS A 1 199 ? -3.132 10.688 8.209 1.00 93.56 199 HIS A C 1
ATOM 1629 O O . HIS A 1 199 ? -2.209 11.318 8.757 1.00 93.56 199 HIS A O 1
ATOM 1635 N N . GLY A 1 200 ? -2.904 9.865 7.189 1.00 92.25 200 GLY A N 1
ATOM 1636 C CA . GLY A 1 200 ? -1.685 9.787 6.391 1.00 92.25 200 GLY A CA 1
ATOM 1637 C C . GLY A 1 200 ? -1.386 8.363 5.934 1.00 92.25 200 GLY A C 1
ATOM 1638 O O . GLY A 1 200 ? -2.252 7.498 5.998 1.00 92.25 200 GLY A O 1
ATOM 1639 N N . ALA A 1 201 ? -0.160 8.133 5.458 1.00 92.81 201 ALA A N 1
ATOM 1640 C CA . ALA A 1 201 ? 0.192 7.004 4.591 1.00 92.81 201 ALA A CA 1
ATOM 1641 C C . ALA A 1 201 ? -0.276 5.616 5.066 1.00 92.81 201 ALA A C 1
ATOM 1643 O O . ALA A 1 201 ? -0.648 4.796 4.232 1.00 92.81 201 ALA A O 1
ATOM 1644 N N . GLY A 1 202 ? -0.326 5.361 6.378 1.00 95.12 202 GLY A N 1
ATOM 1645 C CA . GLY A 1 202 ? -0.833 4.103 6.932 1.00 95.12 202 GLY A CA 1
ATOM 1646 C C . GLY A 1 202 ? -2.277 3.770 6.528 1.00 95.12 202 GLY A C 1
ATOM 1647 O O . GLY A 1 202 ? -2.586 2.598 6.344 1.00 95.12 202 GLY A O 1
ATOM 1648 N N . LEU A 1 203 ? -3.144 4.765 6.296 1.00 96.88 203 LEU A N 1
ATOM 1649 C CA . LEU A 1 203 ? -4.528 4.535 5.852 1.00 96.88 203 LEU A CA 1
ATOM 1650 C C . LEU A 1 203 ? -4.631 4.098 4.384 1.00 96.88 203 LEU A C 1
ATOM 1652 O O . LEU A 1 203 ? -5.694 3.647 3.958 1.00 96.88 203 LEU A O 1
ATOM 1656 N N . THR A 1 204 ? -3.531 4.123 3.621 1.00 96.81 204 THR A N 1
ATOM 1657 C CA . THR A 1 204 ? -3.471 3.520 2.273 1.00 96.81 204 THR A CA 1
ATOM 1658 C C . THR A 1 204 ? -3.774 2.019 2.326 1.00 96.81 204 THR A C 1
ATOM 1660 O O . THR A 1 204 ? -4.285 1.459 1.361 1.00 96.81 204 THR A O 1
ATOM 1663 N N . HIS A 1 205 ? -3.578 1.369 3.480 1.00 97.81 205 HIS A N 1
ATOM 1664 C CA . HIS A 1 205 ? -4.008 -0.010 3.712 1.00 97.81 205 HIS A CA 1
ATOM 1665 C C . HIS A 1 205 ? -5.508 -0.254 3.500 1.00 97.81 205 HIS A C 1
ATOM 1667 O O . HIS A 1 205 ? -5.905 -1.398 3.283 1.00 97.81 205 HIS A O 1
ATOM 1673 N N . SER A 1 206 ? -6.343 0.789 3.489 1.00 97.06 206 SER A N 1
ATOM 1674 C CA . SER A 1 206 ? -7.741 0.677 3.054 1.00 97.06 206 SER A CA 1
ATOM 1675 C C . SER A 1 206 ? -7.884 0.067 1.652 1.00 97.06 206 SER A C 1
ATOM 1677 O O . SER A 1 206 ? -8.865 -0.623 1.382 1.00 97.06 206 SER A O 1
ATOM 1679 N N . MET A 1 207 ? -6.856 0.181 0.802 1.00 96.12 207 MET A N 1
ATOM 1680 C CA . MET A 1 207 ? -6.769 -0.510 -0.486 1.00 96.12 207 MET A CA 1
ATOM 1681 C C . MET A 1 207 ? -6.839 -2.038 -0.371 1.00 96.12 207 MET A C 1
ATOM 1683 O O . MET A 1 207 ? -7.238 -2.692 -1.327 1.00 96.12 207 MET A O 1
ATOM 1687 N N . PHE A 1 208 ? -6.505 -2.617 0.784 1.00 96.62 208 PHE A N 1
ATOM 1688 C CA . PHE A 1 208 ? -6.490 -4.064 1.013 1.00 96.62 208 PHE A CA 1
ATOM 1689 C C . PHE A 1 208 ? -7.628 -4.554 1.909 1.00 96.62 208 PHE A C 1
ATOM 1691 O O . PHE A 1 208 ? -7.850 -5.767 1.986 1.00 96.62 208 PHE A O 1
ATOM 1698 N N . LEU A 1 209 ? -8.401 -3.641 2.510 1.00 95.44 209 LEU A N 1
ATOM 1699 C CA . LEU A 1 209 ? -9.600 -3.994 3.268 1.00 95.44 209 LEU A CA 1
ATOM 1700 C C . LEU A 1 209 ? -10.570 -4.825 2.422 1.00 95.44 209 LEU A C 1
ATOM 1702 O O . LEU A 1 209 ? -10.588 -4.766 1.185 1.00 95.44 209 LEU A O 1
ATOM 1706 N N . ARG A 1 210 ? -11.380 -5.627 3.108 1.00 90.31 210 ARG A N 1
ATOM 1707 C CA . ARG A 1 210 ? -12.450 -6.402 2.479 1.00 90.31 210 ARG A CA 1
ATOM 1708 C C . ARG A 1 210 ? -13.547 -5.468 1.976 1.00 90.31 210 ARG A C 1
ATOM 1710 O O . ARG A 1 210 ? -13.741 -4.383 2.519 1.00 90.31 210 ARG A O 1
ATOM 1717 N N . LYS A 1 211 ? -14.306 -5.914 0.976 1.00 88.19 211 LYS A N 1
ATOM 1718 C CA . LYS A 1 211 ? -15.497 -5.181 0.526 1.00 88.19 211 LYS A CA 1
ATOM 1719 C C . LYS A 1 211 ? -16.473 -4.994 1.690 1.00 88.19 211 LYS A C 1
ATOM 1721 O O . LYS A 1 211 ? -16.652 -5.906 2.503 1.00 88.19 211 LYS A O 1
ATOM 1726 N N . ASN A 1 212 ? -17.108 -3.825 1.740 1.00 88.62 212 ASN A N 1
ATOM 1727 C CA . ASN A 1 212 ? -18.038 -3.403 2.791 1.00 88.62 212 ASN A CA 1
ATOM 1728 C C . ASN A 1 212 ? -17.417 -3.241 4.193 1.00 88.62 212 ASN A C 1
ATOM 1730 O O . ASN A 1 212 ? -18.157 -3.002 5.145 1.00 88.62 212 ASN A O 1
ATOM 1734 N N . ALA A 1 213 ? -16.091 -3.351 4.341 1.00 94.62 213 ALA A N 1
ATOM 1735 C CA . ALA A 1 213 ? -15.420 -2.922 5.565 1.00 94.62 213 ALA A CA 1
ATOM 1736 C C . ALA A 1 213 ? -15.551 -1.400 5.741 1.00 94.62 213 ALA A C 1
ATOM 1738 O O . ALA A 1 213 ? -15.917 -0.678 4.807 1.00 94.62 213 ALA A O 1
ATOM 1739 N N . ALA A 1 214 ? -15.238 -0.910 6.936 1.00 96.81 214 ALA A N 1
ATOM 1740 C CA . ALA A 1 214 ? -15.275 0.509 7.249 1.00 96.81 214 ALA A CA 1
ATOM 1741 C C . ALA A 1 214 ? -13.873 1.089 7.463 1.00 96.81 214 ALA A C 1
ATOM 1743 O O . ALA A 1 214 ? -13.016 0.463 8.087 1.00 96.81 214 ALA A O 1
ATOM 1744 N N . LEU A 1 215 ? -13.673 2.314 6.987 1.00 98.12 215 LEU A N 1
ATOM 1745 C CA . LEU A 1 215 ? -12.553 3.173 7.333 1.00 98.12 215 LEU A CA 1
ATOM 1746 C C . LEU A 1 215 ? -13.071 4.360 8.152 1.00 98.12 215 LEU A C 1
ATOM 1748 O O . LEU A 1 215 ? -13.929 5.110 7.688 1.00 98.12 215 LEU A O 1
ATOM 1752 N N . ILE A 1 216 ? -12.519 4.534 9.351 1.00 97.62 216 ILE A N 1
ATOM 1753 C CA . ILE A 1 216 ? -12.686 5.732 10.171 1.00 97.62 216 ILE A CA 1
ATOM 1754 C C . ILE A 1 216 ? -11.353 6.472 10.175 1.00 97.62 216 ILE A C 1
ATOM 1756 O O . ILE A 1 216 ? -10.376 6.053 10.804 1.00 97.62 216 ILE A O 1
ATOM 1760 N N . GLU A 1 217 ? -11.316 7.569 9.443 1.00 96.31 217 GLU A N 1
ATOM 1761 C CA . GLU A 1 217 ? -10.189 8.478 9.415 1.00 96.31 217 GLU A CA 1
ATOM 1762 C C . GLU A 1 217 ? -10.304 9.480 10.565 1.00 96.31 217 GLU A C 1
ATOM 1764 O O . GLU A 1 217 ? -11.362 10.018 10.848 1.00 96.31 217 GLU A O 1
ATOM 1769 N N . LEU A 1 218 ? -9.204 9.726 11.265 1.00 94.62 218 LEU A N 1
ATOM 1770 C CA . LEU A 1 218 ? -9.107 10.806 12.237 1.00 94.62 218 LEU A CA 1
ATOM 1771 C C . LEU A 1 218 ? -8.183 11.864 11.652 1.00 94.62 218 LEU A C 1
ATOM 1773 O O . LEU A 1 218 ? -7.058 11.551 11.273 1.00 94.62 218 LEU A O 1
ATOM 1777 N N . SER A 1 219 ? -8.599 13.121 11.616 1.00 92.19 219 SER A N 1
ATOM 1778 C CA . SER A 1 219 ? -7.746 14.211 11.140 1.00 92.19 219 SER A CA 1
ATOM 1779 C C . SER A 1 219 ? -7.796 15.403 12.089 1.00 92.19 219 SER A C 1
ATOM 1781 O O . SER A 1 219 ? -8.848 15.694 12.654 1.00 92.19 219 SER A O 1
ATOM 1783 N N . PRO A 1 220 ? -6.687 16.141 12.267 1.00 86.62 220 PRO A N 1
ATOM 1784 C CA . PRO A 1 220 ? -6.757 17.444 12.910 1.00 86.62 220 PRO A CA 1
ATOM 1785 C C . PRO A 1 220 ? -7.650 18.389 12.096 1.00 86.62 220 PRO A C 1
ATOM 1787 O O . PRO A 1 220 ? -7.584 18.376 10.871 1.00 86.62 220 PRO A O 1
ATOM 1790 N N . ASN A 1 221 ? -8.390 19.277 12.762 1.00 85.12 221 ASN A N 1
ATOM 1791 C CA . ASN A 1 221 ? -9.352 20.192 12.121 1.00 85.12 221 ASN A CA 1
ATOM 1792 C C . ASN A 1 221 ? -8.751 21.118 11.044 1.00 85.12 221 ASN A C 1
ATOM 1794 O O . ASN A 1 221 ? -9.484 21.712 10.262 1.00 85.12 221 ASN A O 1
ATOM 1798 N N . TYR A 1 222 ? -7.427 21.287 11.024 1.00 80.06 222 TYR A N 1
ATOM 1799 C CA . TYR A 1 222 ? -6.713 22.104 10.039 1.00 80.06 222 TYR A CA 1
ATOM 1800 C C . TYR A 1 222 ? -6.298 21.326 8.782 1.00 80.06 222 TYR A C 1
ATOM 1802 O O . TYR A 1 222 ? -5.726 21.913 7.866 1.00 80.06 222 TYR A O 1
ATOM 1810 N N . TYR A 1 223 ? -6.505 20.009 8.749 1.00 77.69 223 TYR A N 1
ATOM 1811 C CA . TYR A 1 223 ? -6.121 19.169 7.626 1.00 77.69 223 TYR A CA 1
ATOM 1812 C C . TYR A 1 223 ? -7.349 18.804 6.792 1.00 77.69 223 TYR A C 1
ATOM 1814 O O . TYR A 1 223 ? -8.369 18.388 7.330 1.00 77.69 223 TYR A O 1
ATOM 1822 N N . SER A 1 224 ? -7.228 18.924 5.471 1.00 69.25 224 SER A N 1
ATOM 1823 C CA . SER A 1 224 ? -8.204 18.398 4.519 1.00 69.25 224 SER A CA 1
ATOM 1824 C C . SER A 1 224 ? -7.465 17.645 3.419 1.00 69.25 224 SER A C 1
ATOM 1826 O O . SER A 1 224 ? -6.463 18.119 2.884 1.00 69.25 224 SER A O 1
ATOM 1828 N N . GLY A 1 225 ? -7.926 16.438 3.116 1.00 78.12 225 GLY A N 1
ATOM 1829 C CA . GLY A 1 225 ? -7.392 15.634 2.030 1.00 78.12 225 GLY A CA 1
ATOM 1830 C C . GLY A 1 225 ? -8.320 14.467 1.748 1.00 78.12 225 GLY A C 1
ATOM 1831 O O . GLY A 1 225 ? -8.556 13.644 2.620 1.00 78.12 225 GLY A O 1
ATOM 1832 N N . ASP A 1 226 ? -8.811 14.367 0.517 1.00 86.56 226 ASP A N 1
ATOM 1833 C CA . ASP A 1 226 ? -9.836 13.383 0.143 1.00 86.56 226 ASP A CA 1
ATOM 1834 C C . ASP A 1 226 ? -9.257 12.033 -0.327 1.00 86.56 226 ASP A C 1
ATOM 1836 O O . ASP A 1 226 ? -9.974 11.206 -0.889 1.00 86.56 226 ASP A O 1
ATOM 1840 N N . HIS A 1 227 ? -7.961 11.782 -0.102 1.00 89.50 227 HIS A N 1
ATOM 1841 C CA . HIS A 1 227 ? -7.262 10.582 -0.579 1.00 89.50 227 HIS A CA 1
ATOM 1842 C C . HIS A 1 227 ? -7.942 9.288 -0.111 1.00 89.50 227 HIS A C 1
ATOM 1844 O O . HIS A 1 227 ? -8.272 8.423 -0.922 1.00 89.50 227 HIS A O 1
ATOM 1850 N N . PHE A 1 228 ? -8.191 9.146 1.193 1.00 93.12 228 PHE A N 1
ATOM 1851 C CA . PHE A 1 228 ? -8.728 7.898 1.739 1.00 93.12 228 PHE A CA 1
ATOM 1852 C C . PHE A 1 228 ? -10.244 7.786 1.577 1.00 93.12 228 PHE A C 1
ATOM 1854 O O . PHE A 1 228 ? -10.766 6.678 1.437 1.00 93.12 228 PHE A O 1
ATOM 1861 N N . LYS A 1 229 ? -10.941 8.922 1.465 1.00 93.12 229 LYS A N 1
ATOM 1862 C CA . LYS A 1 229 ? -12.319 8.976 0.970 1.00 93.12 229 LYS A CA 1
ATOM 1863 C C . LYS A 1 229 ? -12.420 8.414 -0.450 1.00 93.12 229 LYS A C 1
ATOM 1865 O O . LYS A 1 229 ? -13.319 7.620 -0.728 1.00 93.12 229 LYS A O 1
ATOM 1870 N N . ALA A 1 230 ? -11.488 8.776 -1.335 1.00 92.69 230 ALA A N 1
ATOM 1871 C CA . ALA A 1 230 ? -11.437 8.257 -2.698 1.00 92.69 230 ALA A CA 1
ATOM 1872 C C . ALA A 1 230 ? -11.158 6.745 -2.718 1.00 92.69 230 ALA A C 1
ATOM 1874 O O . ALA A 1 230 ? -11.939 6.007 -3.316 1.00 92.69 230 ALA A O 1
ATOM 1875 N N . ILE A 1 231 ? -10.143 6.263 -1.983 1.00 94.00 231 ILE A N 1
ATOM 1876 C CA . ILE A 1 231 ? -9.859 4.817 -1.867 1.00 94.00 231 ILE A CA 1
ATOM 1877 C C . ILE A 1 231 ? -11.082 4.055 -1.346 1.00 94.00 231 ILE A C 1
ATOM 1879 O O . ILE A 1 231 ? -11.456 3.022 -1.905 1.00 94.00 231 ILE A O 1
ATOM 1883 N N . SER A 1 232 ? -11.746 4.592 -0.320 1.00 94.44 232 SER A N 1
ATOM 1884 C CA . SER A 1 232 ? -12.958 3.994 0.243 1.00 94.44 232 SER A CA 1
ATOM 1885 C C . SER A 1 232 ? -14.079 3.898 -0.787 1.00 94.44 232 SER A C 1
ATOM 1887 O O . SER A 1 232 ? -14.717 2.854 -0.901 1.00 94.44 232 SER A O 1
ATOM 1889 N N . LYS A 1 233 ? -14.276 4.940 -1.604 1.00 93.00 233 LYS A N 1
ATOM 1890 C CA . LYS A 1 233 ? -15.248 4.916 -2.703 1.00 93.00 233 LYS A CA 1
ATOM 1891 C C . LYS A 1 233 ? -14.898 3.850 -3.743 1.00 93.00 233 LYS A C 1
ATOM 1893 O O . LYS A 1 233 ? -15.775 3.081 -4.125 1.00 93.00 233 LYS A O 1
ATOM 1898 N N . TRP A 1 234 ? -13.640 3.775 -4.182 1.00 92.25 234 TRP A N 1
ATOM 1899 C CA . TRP A 1 234 ? -13.224 2.819 -5.214 1.00 92.25 234 TRP A CA 1
ATOM 1900 C C . TRP A 1 234 ? -13.400 1.361 -4.773 1.00 92.25 234 TRP A C 1
ATOM 1902 O O . TRP A 1 234 ? -13.755 0.507 -5.579 1.00 92.25 234 TRP A O 1
ATOM 1912 N N . ARG A 1 235 ? -13.172 1.086 -3.485 1.00 92.00 235 ARG A N 1
ATOM 1913 C CA . ARG A 1 235 ? -13.248 -0.253 -2.880 1.00 92.00 235 ARG A CA 1
ATOM 1914 C C . ARG A 1 235 ? -14.626 -0.601 -2.299 1.00 92.00 235 ARG A C 1
ATOM 1916 O O . ARG A 1 235 ? -14.789 -1.686 -1.741 1.00 92.00 235 ARG A O 1
ATOM 1923 N N . ASN A 1 236 ? -15.611 0.295 -2.419 1.00 92.94 236 ASN A N 1
ATOM 1924 C CA . ASN A 1 236 ? -16.931 0.172 -1.791 1.00 92.94 236 ASN A CA 1
ATOM 1925 C C . ASN A 1 236 ? -16.845 -0.084 -0.271 1.00 92.94 236 ASN A C 1
ATOM 1927 O O . ASN A 1 236 ? -17.368 -1.072 0.253 1.00 92.94 236 ASN A O 1
ATOM 1931 N N . LEU A 1 237 ? -16.121 0.793 0.423 1.00 95.06 237 LEU A N 1
ATOM 1932 C CA . LEU A 1 237 ? -15.992 0.810 1.877 1.00 95.06 237 LEU A CA 1
ATOM 1933 C C . LEU A 1 237 ? -16.928 1.855 2.483 1.00 95.06 237 LEU A C 1
ATOM 1935 O O . LEU A 1 237 ? -17.195 2.900 1.886 1.00 95.06 237 LEU A O 1
ATOM 1939 N N . VAL A 1 238 ? -17.367 1.602 3.713 1.00 96.62 238 VAL A N 1
ATOM 1940 C CA . VAL A 1 238 ? -18.005 2.633 4.536 1.00 96.62 238 VAL A CA 1
ATOM 1941 C C . VAL A 1 238 ? -16.921 3.609 4.993 1.00 96.62 238 VAL A C 1
ATOM 1943 O O . VAL A 1 238 ? -15.904 3.183 5.531 1.00 96.62 238 VAL A O 1
ATOM 1946 N N . TYR A 1 239 ? -17.121 4.910 4.790 1.00 96.38 239 TYR A N 1
ATOM 1947 C CA . TYR A 1 239 ? -16.138 5.937 5.145 1.00 96.38 239 TYR A CA 1
ATOM 1948 C C . TYR A 1 239 ? -16.712 6.947 6.137 1.00 96.38 239 TYR A C 1
ATOM 1950 O O . TYR A 1 239 ? -17.822 7.449 5.947 1.00 96.38 239 TYR A O 1
ATOM 1958 N N . ASN A 1 240 ? -15.932 7.272 7.166 1.00 95.81 240 ASN A N 1
ATOM 1959 C CA . ASN A 1 240 ? -16.205 8.349 8.111 1.00 95.81 240 ASN A CA 1
ATOM 1960 C C . ASN A 1 240 ? -14.897 9.091 8.438 1.00 95.81 240 ASN A C 1
ATOM 1962 O O . ASN A 1 240 ? -13.846 8.452 8.480 1.00 95.81 240 ASN A O 1
ATOM 1966 N N . SER A 1 241 ? -14.962 10.410 8.645 1.00 90.94 241 SER A N 1
ATOM 1967 C CA . SER A 1 241 ? -13.815 11.257 8.994 1.00 90.94 241 SER A CA 1
ATOM 1968 C C . SER A 1 241 ? -14.204 12.407 9.905 1.00 90.94 241 SER A C 1
ATOM 1970 O O . SER A 1 241 ? -15.382 12.823 9.835 1.00 90.94 241 SER A O 1
#

Organism: Helobdella robusta (NCBI:txid6412)

InterPro domains:
  IPR007657 Glycosyltransferase 61 [PTHR20961] (8-239)
  IPR049625 Glycosyltransferase 61, catalytic domain [PF04577] (109-215)